Protein AF-A0A6P0XWW0-F1 (afdb_monomer_lite)

Radius of gyration: 24.07 Å; chains: 1; bounding box: 63×47×70 Å

Foldseek 3Di:
DPPPLVVVLVVCVPDPDDDDPAPQDDLLLVCLSNVHDSVVDDDDDDDDQAQLLAEEEEEEQLAQLPPQLDVPVVVVPDDPAQGSLRLVLLLVLLVVVVVVVVQVVVVHDFAAEEEEQHQVCVSNVVRPRHHYQGHCVPGPVPDLPLQRGAEYEYAGWNFDQLVVLQVVCCSSPVDHADSVDGDDPSVVSRLSVRLSSVLSSSCSNVSSVVVVGRHYYYYHHDHDPCSVVVNCVNHPSYHYHYHYSVNSPVSSHTPLVNLLLQLLLVLLVCVVVVHDDDLVVSCVVSVHDSVSSQVSQCVLPVPPGPVVSSVLSVVLVVLLPDPDDPDDQSLPPDDPSSSCCCCHNPVVSSVCSRVVHNPPPCSVPPPVPPD

Structure (mmCIF, N/CA/C/O backbone):
data_AF-A0A6P0XWW0-F1
#
_entry.id   AF-A0A6P0XWW0-F1
#
loop_
_atom_site.group_PDB
_atom_site.id
_atom_site.type_symbol
_atom_site.label_atom_id
_atom_site.label_alt_id
_atom_site.label_comp_id
_atom_site.label_asym_id
_atom_site.label_entity_id
_atom_site.label_seq_id
_atom_site.pdbx_PDB_ins_code
_atom_site.Cartn_x
_atom_site.Cartn_y
_atom_site.Cartn_z
_atom_site.occupancy
_atom_site.B_iso_or_equiv
_atom_site.auth_seq_id
_atom_site.auth_comp_id
_atom_site.auth_asym_id
_atom_site.auth_atom_id
_atom_site.pdbx_PDB_model_num
ATOM 1 N N . LEU A 1 1 ? 24.760 -0.494 -14.857 1.00 33.59 1 LEU A N 1
ATOM 2 C CA . LEU A 1 1 ? 25.630 -0.462 -16.055 1.00 33.59 1 LEU A CA 1
ATOM 3 C C . LEU A 1 1 ? 27.020 -1.029 -15.744 1.00 33.59 1 LEU A C 1
ATOM 5 O O . LEU A 1 1 ? 27.993 -0.295 -15.629 1.00 33.59 1 LEU A O 1
ATOM 9 N N . THR A 1 2 ? 27.129 -2.348 -15.584 1.00 25.44 2 THR A N 1
ATOM 10 C CA . THR A 1 2 ? 28.414 -3.068 -15.546 1.00 25.44 2 THR A CA 1
ATOM 11 C C . THR A 1 2 ? 28.559 -3.837 -16.852 1.00 25.44 2 THR A C 1
ATOM 13 O O . THR A 1 2 ? 27.907 -4.855 -17.014 1.00 25.44 2 THR A O 1
ATOM 16 N N . LEU A 1 3 ? 29.385 -3.328 -17.776 1.00 33.38 3 LEU A N 1
ATOM 17 C CA . LEU A 1 3 ? 30.012 -3.977 -18.952 1.00 33.38 3 LEU A CA 1
ATOM 18 C C . LEU A 1 3 ? 29.154 -4.797 -19.961 1.00 33.38 3 LEU A C 1
ATOM 20 O O . LEU A 1 3 ? 29.567 -4.909 -21.112 1.00 33.38 3 LEU A O 1
ATOM 24 N N . LYS A 1 4 ? 27.960 -5.305 -19.623 1.00 42.97 4 LYS A N 1
ATOM 25 C CA . LYS A 1 4 ? 27.043 -6.053 -20.504 1.00 42.97 4 LYS A CA 1
ATOM 26 C C . LYS A 1 4 ? 26.151 -5.158 -21.382 1.00 42.97 4 LYS A C 1
ATOM 28 O O . LYS A 1 4 ? 25.682 -5.615 -22.420 1.00 42.97 4 LYS A O 1
ATOM 33 N N . ASP A 1 5 ? 25.977 -3.882 -21.036 1.00 57.94 5 ASP A N 1
ATOM 34 C CA . ASP A 1 5 ? 25.055 -2.971 -21.741 1.00 57.94 5 ASP A CA 1
ATOM 35 C C . ASP A 1 5 ? 25.577 -2.442 -23.084 1.00 57.94 5 ASP A C 1
ATOM 37 O O . ASP A 1 5 ? 24.788 -2.164 -23.984 1.00 57.94 5 ASP A O 1
ATOM 41 N N . ASN A 1 6 ? 26.895 -2.328 -23.279 1.00 62.72 6 ASN A N 1
ATOM 42 C CA . ASN A 1 6 ? 27.437 -1.766 -24.525 1.00 62.72 6 ASN A CA 1
ATOM 43 C C . ASN A 1 6 ? 27.227 -2.687 -25.730 1.00 62.72 6 ASN A C 1
ATOM 45 O O . ASN A 1 6 ? 27.022 -2.202 -26.840 1.00 62.72 6 ASN A O 1
ATOM 49 N N . HIS A 1 7 ? 27.253 -4.006 -25.523 1.00 66.19 7 HIS A N 1
ATOM 50 C CA . HIS A 1 7 ? 26.954 -4.964 -26.585 1.00 66.19 7 HIS A CA 1
ATOM 51 C C . HIS A 1 7 ? 25.480 -4.882 -26.991 1.00 66.19 7 HIS A C 1
ATOM 53 O O . HIS A 1 7 ? 25.173 -4.847 -28.179 1.00 66.19 7 HIS A O 1
ATOM 59 N N . VAL A 1 8 ? 24.570 -4.830 -26.013 1.00 69.38 8 VAL A N 1
ATOM 60 C CA . VAL A 1 8 ? 23.131 -4.696 -26.272 1.00 69.38 8 VAL A CA 1
ATOM 61 C C . VAL A 1 8 ? 22.855 -3.372 -26.976 1.00 69.38 8 VAL A C 1
ATOM 63 O O . VAL A 1 8 ? 22.263 -3.382 -28.047 1.00 69.38 8 VAL A O 1
ATOM 66 N N . ARG A 1 9 ? 23.384 -2.250 -26.472 1.00 70.94 9 ARG A N 1
ATOM 67 C CA . ARG A 1 9 ? 23.278 -0.945 -27.144 1.00 70.94 9 ARG A CA 1
ATOM 68 C C . ARG A 1 9 ? 23.798 -0.979 -28.571 1.00 70.94 9 ARG A C 1
ATOM 70 O O . ARG A 1 9 ? 23.106 -0.496 -29.451 1.00 70.94 9 ARG A O 1
ATOM 77 N N . ARG A 1 10 ? 24.976 -1.565 -28.809 1.00 75.50 10 ARG A N 1
ATOM 78 C CA . ARG A 1 10 ? 25.561 -1.670 -30.154 1.00 75.50 10 ARG A CA 1
ATOM 79 C C . ARG A 1 10 ? 24.699 -2.526 -31.086 1.00 75.50 10 ARG A C 1
ATOM 81 O O . ARG A 1 10 ? 24.519 -2.177 -32.246 1.00 75.50 10 ARG A O 1
ATOM 88 N N . ALA A 1 11 ? 24.150 -3.634 -30.592 1.00 78.00 11 ALA A N 1
ATOM 89 C CA . ALA A 1 11 ? 23.240 -4.476 -31.365 1.00 78.00 11 ALA A CA 1
ATOM 90 C C . ALA A 1 11 ? 21.938 -3.731 -31.713 1.00 78.00 11 ALA A C 1
ATOM 92 O O . ALA A 1 11 ? 21.487 -3.761 -32.858 1.00 78.00 11 ALA A O 1
ATOM 93 N N . LEU A 1 12 ? 21.373 -3.008 -30.744 1.00 78.12 12 LEU A N 1
ATOM 94 C CA . LEU A 1 12 ? 20.171 -2.202 -30.935 1.00 78.12 12 LEU A CA 1
ATOM 95 C C . LEU A 1 12 ? 20.426 -1.000 -31.862 1.00 78.12 12 LEU A C 1
ATOM 97 O O . LEU A 1 12 ? 19.611 -0.739 -32.737 1.00 78.12 12 LEU A O 1
ATOM 101 N N . SER A 1 13 ? 21.567 -0.313 -31.745 1.00 77.62 13 SER A N 1
ATOM 102 C CA . SER A 1 13 ? 21.921 0.838 -32.592 1.00 77.62 13 SER A CA 1
ATOM 103 C C . SER A 1 13 ? 22.219 0.454 -34.039 1.00 77.62 13 SER A C 1
ATOM 105 O O . SER A 1 13 ? 22.056 1.270 -34.938 1.00 77.62 13 SER A O 1
ATOM 107 N N . ASN A 1 14 ? 22.665 -0.783 -34.271 1.00 82.88 14 ASN A N 1
ATOM 108 C CA . ASN A 1 14 ? 22.893 -1.318 -35.614 1.00 82.88 14 ASN A CA 1
ATOM 109 C C . ASN A 1 14 ? 21.605 -1.848 -36.263 1.00 82.88 14 ASN A C 1
ATOM 111 O O . ASN A 1 14 ? 21.609 -2.206 -37.441 1.00 82.88 14 ASN A O 1
ATOM 115 N N . SER A 1 15 ? 20.511 -1.934 -35.506 1.00 82.81 15 SER A N 1
ATOM 116 C CA . SER A 1 15 ? 19.220 -2.369 -36.025 1.00 82.81 15 SER A CA 1
ATOM 117 C C . SER A 1 15 ? 18.524 -1.206 -36.729 1.00 82.81 15 SER A C 1
ATOM 119 O O . SER A 1 15 ? 18.485 -0.091 -36.220 1.00 82.81 15 SER A O 1
ATOM 121 N N . ARG A 1 16 ? 17.915 -1.467 -37.893 1.00 82.00 16 ARG A N 1
ATOM 122 C CA . ARG A 1 16 ? 17.140 -0.451 -38.632 1.00 82.00 16 ARG A CA 1
ATOM 123 C C . ARG A 1 16 ? 15.920 0.038 -37.842 1.00 82.00 16 ARG A C 1
ATOM 125 O O . ARG A 1 16 ? 15.467 1.164 -38.030 1.00 82.00 16 ARG A O 1
ATOM 132 N N . SER A 1 17 ? 15.366 -0.820 -36.991 1.00 81.25 17 SER A N 1
ATOM 133 C CA . SER A 1 17 ? 14.247 -0.508 -36.103 1.00 81.25 17 SER A CA 1
ATOM 134 C C . SER A 1 17 ? 14.329 -1.382 -34.855 1.00 81.25 17 SER A C 1
ATOM 136 O O . SER A 1 17 ? 14.702 -2.552 -34.942 1.00 81.25 17 SER A O 1
ATOM 138 N N . VAL A 1 18 ? 13.971 -0.817 -33.703 1.00 82.31 18 VAL A N 1
ATOM 139 C CA . VAL A 1 18 ? 13.944 -1.506 -32.408 1.00 82.31 18 VAL A CA 1
ATOM 140 C C . VAL A 1 18 ? 12.551 -1.356 -31.816 1.00 82.31 18 VAL A C 1
ATOM 142 O O . VAL A 1 18 ? 12.046 -0.244 -31.700 1.00 82.31 18 VAL A O 1
ATOM 145 N N . PHE A 1 19 ? 11.941 -2.474 -31.429 1.00 82.19 19 PHE A N 1
ATOM 146 C CA . PHE A 1 19 ? 10.629 -2.492 -30.790 1.00 82.19 19 PHE A CA 1
ATOM 147 C C . PHE A 1 19 ? 10.786 -2.841 -29.312 1.00 82.19 19 PHE A C 1
ATOM 149 O O . PHE A 1 19 ? 11.162 -3.963 -28.971 1.00 82.19 19 PHE A O 1
ATOM 156 N N . PHE A 1 20 ? 10.472 -1.888 -28.438 1.00 80.19 20 PHE A N 1
ATOM 157 C CA . PHE A 1 20 ? 10.394 -2.120 -26.999 1.00 80.19 20 PHE A CA 1
ATOM 158 C C . PHE A 1 20 ? 8.961 -2.512 -26.630 1.00 80.19 20 PHE A C 1
ATOM 160 O O . PHE A 1 20 ? 8.015 -1.804 -26.959 1.00 80.19 20 PHE A O 1
ATOM 167 N N . LYS A 1 21 ? 8.798 -3.653 -25.954 1.00 74.56 21 LYS A N 1
ATOM 168 C CA . LYS A 1 21 ? 7.510 -4.126 -25.424 1.00 74.56 21 LYS A CA 1
ATOM 169 C C . LYS A 1 21 ? 7.516 -4.029 -23.899 1.00 74.56 21 LYS A C 1
ATOM 171 O O . LYS A 1 21 ? 7.494 -5.049 -23.217 1.00 74.56 21 LYS A O 1
ATOM 176 N N . ASP A 1 22 ? 7.609 -2.811 -23.377 1.00 71.50 22 ASP A N 1
ATOM 177 C CA . ASP A 1 22 ? 7.533 -2.543 -21.939 1.00 71.50 22 ASP A CA 1
ATOM 178 C C . ASP A 1 22 ? 6.392 -1.564 -21.672 1.00 71.50 22 ASP A C 1
ATOM 180 O O . ASP A 1 22 ? 6.423 -0.423 -22.121 1.00 71.50 22 ASP A O 1
ATOM 184 N N . ALA A 1 23 ? 5.379 -2.031 -20.945 1.00 65.12 23 ALA A N 1
ATOM 185 C CA . ALA A 1 23 ? 4.190 -1.251 -20.623 1.00 65.12 23 ALA A CA 1
ATOM 186 C C . ALA A 1 23 ? 4.427 -0.190 -19.531 1.00 65.12 23 ALA A C 1
ATOM 188 O O . ALA A 1 23 ? 3.521 0.568 -19.204 1.00 65.12 23 ALA A O 1
ATOM 189 N N . THR A 1 24 ? 5.614 -0.164 -18.923 1.00 75.19 24 THR A N 1
ATOM 190 C CA . THR A 1 24 ? 5.927 0.669 -17.754 1.00 75.19 24 THR A CA 1
ATOM 191 C C . THR A 1 24 ? 7.146 1.572 -17.938 1.00 75.19 24 THR A C 1
ATOM 193 O O . THR A 1 24 ? 7.435 2.387 -17.059 1.00 75.19 24 THR A O 1
ATOM 196 N N . ALA A 1 25 ? 7.856 1.455 -19.063 1.00 79.62 25 ALA A N 1
ATOM 197 C CA . ALA A 1 25 ? 9.011 2.286 -19.379 1.00 79.62 25 ALA A CA 1
ATOM 198 C C . ALA A 1 25 ? 8.586 3.663 -19.911 1.00 79.62 25 ALA A C 1
ATOM 200 O O . ALA A 1 25 ? 7.682 3.774 -20.736 1.00 79.62 25 ALA A O 1
ATOM 201 N N . ARG A 1 26 ? 9.279 4.726 -19.486 1.00 82.25 26 ARG A N 1
ATOM 202 C CA . ARG A 1 26 ? 9.105 6.063 -20.073 1.00 82.25 26 ARG A CA 1
ATOM 203 C C . ARG A 1 26 ? 9.991 6.232 -21.293 1.00 82.25 26 ARG A C 1
ATOM 205 O O . ARG A 1 26 ? 11.179 5.912 -21.255 1.00 82.25 26 ARG A O 1
ATOM 212 N N . THR A 1 27 ? 9.458 6.884 -22.318 1.00 84.69 27 THR A N 1
ATOM 213 C CA . THR A 1 27 ? 10.217 7.268 -23.514 1.00 84.69 27 THR A CA 1
ATOM 214 C C . THR A 1 27 ? 11.467 8.081 -23.196 1.00 84.69 27 THR A C 1
ATOM 216 O O . THR A 1 27 ? 12.513 7.863 -23.798 1.00 84.69 27 THR A O 1
ATOM 219 N N . THR A 1 28 ? 11.421 8.962 -22.195 1.00 84.56 28 THR A N 1
ATOM 220 C CA . THR A 1 28 ? 12.602 9.719 -21.753 1.00 84.56 28 THR A CA 1
ATOM 221 C C . THR A 1 28 ? 13.695 8.828 -21.163 1.00 84.56 28 THR A C 1
ATOM 223 O O . THR A 1 28 ? 14.878 9.096 -21.371 1.00 84.56 28 THR A O 1
ATOM 226 N N . ASP A 1 29 ? 13.325 7.759 -20.462 1.00 80.94 29 ASP A N 1
ATOM 227 C CA . ASP A 1 29 ? 14.279 6.816 -19.883 1.00 80.94 29 ASP A CA 1
ATOM 228 C C . ASP A 1 29 ? 14.864 5.906 -20.972 1.00 80.94 29 ASP A C 1
ATOM 230 O O . ASP A 1 29 ? 16.083 5.750 -21.037 1.00 80.94 29 ASP A O 1
ATOM 234 N N . ILE A 1 30 ? 14.038 5.417 -21.908 1.00 83.88 30 ILE A N 1
ATOM 235 C CA . ILE A 1 30 ? 14.509 4.677 -23.093 1.00 83.88 30 ILE A CA 1
ATOM 236 C C . ILE A 1 30 ? 15.458 5.544 -23.925 1.00 83.88 30 ILE A C 1
ATOM 238 O O . ILE A 1 30 ? 16.531 5.080 -24.300 1.00 83.88 30 ILE A O 1
ATOM 242 N N . ALA A 1 31 ? 15.119 6.811 -24.168 1.00 85.88 31 ALA A N 1
ATOM 243 C CA . ALA A 1 31 ? 15.955 7.744 -24.919 1.00 85.88 31 ALA A CA 1
ATOM 244 C C . ALA A 1 31 ? 17.340 7.919 -24.278 1.00 85.88 31 ALA A C 1
ATOM 246 O O . ALA A 1 31 ? 18.356 7.825 -24.967 1.00 85.88 31 ALA A O 1
ATOM 247 N N . ARG A 1 32 ? 17.399 8.080 -22.948 1.00 83.75 32 ARG A N 1
ATOM 248 C CA . ARG A 1 32 ? 18.663 8.141 -22.188 1.00 83.75 32 ARG A CA 1
ATOM 249 C C . ARG A 1 32 ? 19.445 6.836 -22.278 1.00 83.75 32 ARG A C 1
ATOM 251 O O . ARG A 1 32 ? 20.659 6.849 -22.473 1.00 83.75 32 ARG A O 1
ATOM 258 N N . VAL A 1 33 ? 18.762 5.697 -22.155 1.00 80.62 33 VAL A N 1
ATOM 259 C CA . VAL A 1 33 ? 19.394 4.381 -22.282 1.00 80.62 33 VAL A CA 1
ATOM 260 C C . VAL A 1 33 ? 19.914 4.167 -23.701 1.00 80.62 33 VAL A C 1
ATOM 262 O O . VAL A 1 33 ? 20.984 3.598 -23.851 1.00 80.62 33 VAL A O 1
ATOM 265 N N . MET A 1 34 ? 19.234 4.647 -24.732 1.00 81.25 34 MET A N 1
ATOM 266 C CA . MET A 1 34 ? 19.635 4.474 -26.129 1.00 81.25 34 MET A CA 1
ATOM 267 C C . MET A 1 34 ? 20.565 5.578 -26.642 1.00 81.25 34 MET A C 1
ATOM 269 O O . MET A 1 34 ? 21.129 5.435 -27.723 1.00 81.25 34 MET A O 1
ATOM 273 N N . ASN A 1 35 ? 20.771 6.637 -25.854 1.00 81.12 35 ASN A N 1
ATOM 274 C CA . ASN A 1 35 ? 21.498 7.843 -26.244 1.00 81.12 35 ASN A CA 1
ATOM 275 C C . ASN A 1 35 ? 20.939 8.484 -27.534 1.00 81.12 35 ASN A C 1
ATOM 277 O O . ASN A 1 35 ? 21.689 8.847 -28.439 1.00 81.12 35 ASN A O 1
ATOM 281 N N . ILE A 1 36 ? 19.610 8.598 -27.610 1.00 85.94 36 ILE A N 1
ATOM 282 C CA . ILE A 1 36 ? 18.856 9.245 -28.700 1.00 85.94 36 ILE A CA 1
ATOM 283 C C . ILE A 1 36 ? 17.939 10.332 -28.128 1.00 85.94 36 ILE A C 1
ATOM 285 O O . ILE A 1 36 ? 17.820 10.465 -26.908 1.00 85.94 36 ILE A O 1
ATOM 289 N N . GLN A 1 37 ? 17.276 11.120 -28.978 1.00 86.31 37 GLN A N 1
ATOM 290 C CA . GLN A 1 37 ? 16.291 12.087 -28.496 1.00 86.31 37 GLN A CA 1
ATOM 291 C C . GLN A 1 37 ? 14.936 11.405 -28.288 1.00 86.31 37 GLN A C 1
ATOM 293 O O . GLN A 1 37 ? 14.524 10.561 -29.076 1.00 86.31 37 GLN A O 1
ATOM 298 N N . ALA A 1 38 ? 14.200 11.807 -27.249 1.00 88.25 38 ALA A N 1
ATOM 299 C CA . ALA A 1 38 ? 12.868 11.264 -26.961 1.00 88.25 38 ALA A CA 1
ATOM 300 C C . ALA A 1 38 ? 11.887 11.430 -28.136 1.00 88.25 38 ALA A C 1
ATOM 302 O O . ALA A 1 38 ? 11.070 10.553 -28.380 1.00 88.25 38 ALA A O 1
ATOM 303 N N . LYS A 1 39 ? 12.016 12.521 -28.903 1.00 90.69 39 LYS A N 1
ATOM 304 C CA . LYS A 1 39 ? 11.214 12.783 -30.110 1.00 90.69 39 LYS A CA 1
ATOM 305 C C . LYS A 1 39 ? 11.456 11.785 -31.252 1.00 90.69 39 LYS A C 1
ATOM 307 O O . LYS A 1 39 ? 10.655 11.732 -32.175 1.00 90.69 39 LYS A O 1
ATOM 312 N N . ASP A 1 40 ? 12.563 11.043 -31.202 1.00 88.50 40 ASP A N 1
ATOM 313 C CA . ASP A 1 40 ? 12.916 10.037 -32.209 1.00 88.50 40 ASP A CA 1
ATOM 314 C C . ASP A 1 40 ? 12.268 8.674 -31.890 1.00 88.50 40 ASP A C 1
ATOM 316 O O . ASP A 1 40 ? 12.399 7.723 -32.659 1.00 88.50 40 ASP A O 1
ATOM 320 N N . ILE A 1 41 ? 11.576 8.563 -30.749 1.00 88.19 41 ILE A N 1
ATOM 321 C CA . ILE A 1 41 ? 10.843 7.371 -30.329 1.00 88.19 41 ILE A CA 1
ATOM 322 C C . ILE A 1 41 ? 9.366 7.572 -30.659 1.00 88.19 41 ILE A C 1
ATOM 324 O O . ILE A 1 41 ? 8.740 8.535 -30.220 1.00 88.19 41 ILE A O 1
ATOM 328 N N . VAL A 1 42 ? 8.805 6.631 -31.415 1.00 88.25 42 VAL A N 1
ATOM 329 C CA . VAL A 1 42 ? 7.368 6.580 -31.691 1.00 88.25 42 VAL A CA 1
ATOM 330 C C . VAL A 1 42 ? 6.709 5.668 -30.663 1.00 88.25 42 VAL A C 1
ATOM 332 O O . VAL A 1 42 ? 7.031 4.481 -30.585 1.00 88.25 42 VAL A O 1
ATOM 335 N N . GLU A 1 43 ? 5.787 6.221 -29.880 1.00 86.25 43 GLU A N 1
ATOM 336 C CA . GLU A 1 43 ? 4.970 5.460 -28.938 1.00 86.25 43 GLU A CA 1
ATOM 337 C C . GLU A 1 43 ? 3.717 4.923 -29.632 1.00 86.25 43 GLU A C 1
ATOM 339 O O . GLU A 1 43 ? 2.994 5.659 -30.304 1.00 86.25 43 GLU A O 1
ATOM 344 N N . TYR A 1 44 ? 3.443 3.638 -29.427 1.00 83.12 44 TYR A N 1
ATOM 345 C CA . TYR A 1 44 ? 2.193 3.013 -29.833 1.00 83.12 44 TYR A CA 1
ATOM 346 C C . TYR A 1 44 ? 1.462 2.535 -28.588 1.00 83.12 44 TYR A C 1
ATOM 348 O O . TYR A 1 44 ? 2.030 1.818 -27.765 1.00 83.12 44 TYR A O 1
ATOM 356 N N . TRP A 1 45 ? 0.190 2.903 -28.488 1.00 75.56 45 TRP A N 1
ATOM 357 C CA . TRP A 1 45 ? -0.698 2.473 -27.419 1.00 75.56 45 TRP A CA 1
ATOM 358 C C . TRP A 1 45 ? -1.728 1.517 -28.006 1.00 75.56 45 TRP A C 1
ATOM 360 O O . TRP A 1 45 ? -2.311 1.788 -29.055 1.00 75.56 45 TRP A O 1
ATOM 370 N N . VAL A 1 46 ? -1.927 0.385 -27.340 1.00 78.00 46 VAL A N 1
ATOM 371 C CA . VAL A 1 46 ? -3.046 -0.512 -27.629 1.00 78.00 46 VAL A CA 1
ATOM 372 C C . VAL A 1 46 ? -4.135 -0.187 -26.623 1.00 78.00 46 VAL A C 1
ATOM 374 O O . VAL A 1 46 ? -3.836 -0.019 -25.439 1.00 78.00 46 VAL A O 1
ATOM 377 N N . GLU A 1 47 ? -5.376 -0.083 -27.090 1.00 79.38 47 GLU A N 1
ATOM 378 C CA . GLU A 1 47 ? -6.516 0.105 -26.200 1.00 79.38 47 GLU A CA 1
ATOM 379 C C . GLU A 1 47 ? -6.556 -1.048 -25.180 1.00 79.38 47 GLU A C 1
ATOM 381 O O . GLU A 1 47 ? -6.561 -2.218 -25.582 1.00 79.38 47 GLU A O 1
ATOM 386 N N . PRO A 1 48 ? -6.504 -0.762 -23.866 1.00 81.06 48 PRO A N 1
ATOM 387 C CA . PRO A 1 48 ? -6.460 -1.816 -22.865 1.00 81.06 48 PRO A CA 1
ATOM 388 C C . PRO A 1 48 ? -7.759 -2.620 -22.886 1.00 81.06 48 PRO A C 1
ATOM 390 O O . PRO A 1 48 ? -8.850 -2.053 -22.902 1.00 81.06 48 PRO A O 1
ATOM 393 N N . HIS A 1 49 ? -7.658 -3.947 -22.807 1.00 85.94 49 HIS A N 1
ATOM 394 C CA . HIS A 1 49 ? -8.838 -4.771 -22.564 1.00 85.94 49 HIS A CA 1
ATOM 395 C C . HIS A 1 49 ? -9.406 -4.475 -21.166 1.00 85.94 49 HIS A C 1
ATOM 397 O O . HIS A 1 49 ? -8.625 -4.454 -20.206 1.00 85.94 49 HIS A O 1
ATOM 403 N N . PRO A 1 50 ? -10.734 -4.300 -21.027 1.00 91.50 50 PRO A N 1
ATOM 404 C CA . PRO A 1 50 ? -11.362 -4.131 -19.725 1.00 91.50 50 PRO A CA 1
ATOM 405 C C . PRO A 1 50 ? -11.066 -5.303 -18.783 1.00 91.50 50 PRO A C 1
ATOM 407 O O . PRO A 1 50 ? -11.035 -6.467 -19.193 1.00 91.50 50 PRO A O 1
ATOM 410 N N . VAL A 1 51 ? -10.851 -4.988 -17.509 1.00 94.50 51 VAL A N 1
ATOM 411 C CA . VAL A 1 51 ? -10.573 -5.938 -16.426 1.00 94.50 51 VAL A CA 1
ATOM 412 C C . VAL A 1 51 ? -11.515 -5.708 -15.245 1.00 94.50 51 VAL A C 1
ATOM 414 O O . VAL A 1 51 ? -11.086 -5.540 -14.106 1.00 94.50 51 VAL A O 1
ATOM 417 N N . ASP A 1 52 ? -12.823 -5.742 -15.504 1.00 95.75 52 ASP A N 1
ATOM 418 C CA . ASP A 1 52 ? -13.871 -5.543 -14.484 1.00 95.75 52 ASP A CA 1
ATOM 419 C C . ASP A 1 52 ? -13.850 -6.607 -13.367 1.00 95.75 52 ASP A C 1
ATOM 421 O O . ASP A 1 52 ? -14.397 -6.413 -12.275 1.00 95.75 52 ASP A O 1
ATOM 425 N N . ASN A 1 53 ? -13.192 -7.739 -13.639 1.00 95.94 53 ASN A N 1
ATOM 426 C CA . ASN A 1 53 ? -12.934 -8.841 -12.715 1.00 95.94 53 ASN A CA 1
ATOM 427 C C . ASN A 1 53 ? -11.666 -8.652 -11.860 1.00 95.94 53 ASN A C 1
ATOM 429 O O . ASN A 1 53 ? -11.337 -9.539 -11.072 1.00 95.94 53 ASN A O 1
ATOM 433 N N . LEU A 1 54 ? -10.936 -7.541 -12.005 1.00 97.38 54 LEU A N 1
ATOM 434 C CA . LEU A 1 54 ? -9.760 -7.214 -11.199 1.00 97.38 54 LEU A CA 1
ATOM 435 C C . LEU A 1 54 ? -10.120 -6.208 -10.103 1.00 97.38 54 LEU A C 1
ATOM 437 O O . LEU A 1 54 ? -10.559 -5.089 -10.377 1.00 97.38 54 LEU A O 1
ATOM 441 N N . LYS A 1 55 ? -9.871 -6.592 -8.851 1.00 97.94 55 LYS A N 1
ATOM 442 C CA . LYS A 1 55 ? -9.975 -5.719 -7.683 1.00 97.94 55 LYS A CA 1
ATOM 443 C C . LYS A 1 55 ? -8.599 -5.529 -7.054 1.00 97.94 55 LYS A C 1
ATOM 445 O O . LYS A 1 55 ? -7.926 -6.505 -6.736 1.00 97.94 55 LYS A O 1
ATOM 450 N N . VAL A 1 56 ? -8.180 -4.281 -6.880 1.00 97.94 56 VAL A N 1
ATOM 451 C CA . VAL A 1 56 ? -6.909 -3.910 -6.251 1.00 97.94 56 VAL A CA 1
ATOM 452 C C . VAL A 1 56 ? -7.186 -3.235 -4.915 1.00 97.94 56 VAL A C 1
ATOM 454 O O . VAL A 1 56 ? -7.830 -2.193 -4.858 1.00 97.94 56 VAL A O 1
ATOM 457 N N . HIS A 1 57 ? -6.654 -3.817 -3.850 1.00 97.00 57 HIS A N 1
ATOM 458 C CA . HIS A 1 57 ? -6.709 -3.320 -2.484 1.00 97.00 57 HIS A CA 1
ATOM 459 C C . HIS A 1 57 ? -5.386 -2.638 -2.155 1.00 97.00 57 HIS A C 1
ATOM 461 O O . HIS A 1 57 ? -4.340 -3.285 -2.056 1.00 97.00 57 HIS A O 1
ATOM 467 N N . LEU A 1 58 ? -5.419 -1.322 -2.002 1.00 95.06 58 LEU A N 1
ATOM 468 C CA . LEU A 1 58 ? -4.284 -0.526 -1.564 1.00 95.06 58 LEU A CA 1
ATOM 469 C C . LEU A 1 58 ? -4.345 -0.424 -0.038 1.00 95.06 58 LEU A C 1
ATOM 471 O O . LEU A 1 58 ? -5.218 0.260 0.489 1.00 95.06 58 LEU A O 1
ATOM 475 N N . VAL A 1 59 ? -3.454 -1.128 0.667 1.00 93.75 59 VAL A N 1
ATOM 476 C CA . VAL A 1 59 ? -3.493 -1.235 2.134 1.00 93.75 59 VAL A CA 1
ATOM 477 C C . VAL A 1 59 ? -2.363 -0.431 2.778 1.00 93.75 59 VAL A C 1
ATOM 479 O O . VAL A 1 59 ? -1.193 -0.820 2.737 1.00 93.75 59 VAL A O 1
ATOM 482 N N . SER A 1 60 ? -2.724 0.684 3.404 1.00 90.62 60 SER A N 1
ATOM 483 C CA . SER A 1 60 ? -1.811 1.612 4.087 1.00 90.62 60 SER A CA 1
ATOM 484 C C . SER A 1 60 ? -1.680 1.322 5.592 1.00 90.62 60 SER A C 1
ATOM 486 O O . SER A 1 60 ? -2.373 0.469 6.140 1.00 90.62 60 SER A O 1
ATOM 488 N N . GLY A 1 61 ? -0.771 2.011 6.292 1.00 84.81 61 GLY A N 1
ATOM 489 C CA . GLY A 1 61 ? -0.621 1.889 7.754 1.00 84.81 61 GLY A CA 1
ATOM 490 C C . GLY A 1 61 ? 0.447 0.889 8.209 1.00 84.81 61 GLY A C 1
ATOM 491 O O . GLY A 1 61 ? 0.692 0.734 9.407 1.00 84.81 61 GLY A O 1
ATOM 492 N N . PHE A 1 62 ? 1.146 0.250 7.267 1.00 85.44 62 PHE A N 1
ATOM 493 C CA . PHE A 1 62 ? 2.322 -0.586 7.540 1.00 85.44 62 PHE A CA 1
ATOM 494 C C . PHE A 1 62 ? 3.656 0.142 7.303 1.00 85.44 62 PHE A C 1
ATOM 496 O O . PHE A 1 62 ? 4.728 -0.445 7.482 1.00 85.44 62 PHE A O 1
ATOM 503 N N . GLY A 1 63 ? 3.629 1.418 6.911 1.00 80.62 63 GLY A N 1
ATOM 504 C CA . GLY A 1 63 ? 4.843 2.122 6.524 1.00 80.62 63 GLY A CA 1
ATOM 505 C C . GLY A 1 63 ? 5.393 1.609 5.188 1.00 80.62 63 GLY A C 1
ATOM 506 O O . GLY A 1 63 ? 4.788 0.797 4.486 1.00 80.62 63 GLY A O 1
ATOM 507 N N . ASN A 1 64 ? 6.636 1.975 4.879 1.00 74.38 64 ASN A N 1
ATOM 508 C CA . ASN A 1 64 ? 7.346 1.474 3.693 1.00 74.38 64 ASN A CA 1
ATOM 509 C C . ASN A 1 64 ? 7.748 -0.011 3.766 1.00 74.38 64 ASN A C 1
ATOM 511 O O . ASN A 1 64 ? 8.325 -0.529 2.811 1.00 74.38 64 ASN A O 1
ATOM 515 N N . CYS A 1 65 ? 7.505 -0.689 4.897 1.00 77.75 65 CYS A N 1
ATOM 516 C CA . CYS A 1 65 ? 7.845 -2.101 5.099 1.00 77.75 65 CYS A CA 1
ATOM 517 C C . CYS A 1 65 ? 9.318 -2.449 4.779 1.00 77.75 65 CYS A C 1
ATOM 519 O O . CYS A 1 65 ? 9.599 -3.513 4.228 1.00 77.75 65 CYS A O 1
ATOM 521 N N . GLY A 1 66 ? 10.254 -1.551 5.118 1.00 70.56 66 GLY A N 1
ATOM 522 C CA . GLY A 1 66 ? 11.690 -1.686 4.834 1.00 70.56 66 GLY A CA 1
ATOM 523 C C . GLY A 1 66 ? 12.464 -2.582 5.818 1.00 70.56 66 GLY A C 1
ATOM 524 O O . GLY A 1 66 ? 11.910 -3.479 6.451 1.00 70.56 66 GLY A O 1
ATOM 525 N N . ALA A 1 67 ? 13.768 -2.322 5.986 1.00 61.59 67 ALA A N 1
ATOM 526 C CA . ALA A 1 67 ? 14.699 -3.158 6.768 1.00 61.59 67 ALA A CA 1
ATOM 527 C C . ALA A 1 67 ? 14.323 -3.366 8.253 1.00 61.59 67 ALA A C 1
ATOM 529 O O . ALA A 1 67 ? 14.736 -4.351 8.859 1.00 61.59 67 ALA A O 1
ATOM 530 N N . GLN A 1 68 ? 13.466 -2.507 8.816 1.00 61.53 68 GLN A N 1
ATOM 531 C CA . GLN A 1 68 ? 12.920 -2.620 10.180 1.00 61.53 68 GLN A CA 1
ATOM 532 C C . GLN A 1 68 ? 12.100 -3.902 10.422 1.00 61.53 68 GLN A C 1
ATOM 534 O O . GLN A 1 68 ? 11.644 -4.151 11.537 1.00 61.53 68 GLN A O 1
ATOM 539 N N . ARG A 1 69 ? 11.892 -4.713 9.378 1.00 64.81 69 ARG A N 1
ATOM 540 C CA . ARG A 1 69 ? 11.256 -6.029 9.441 1.00 64.81 69 ARG A CA 1
ATOM 541 C C . ARG A 1 69 ? 12.204 -7.152 9.886 1.00 64.81 69 ARG A C 1
ATOM 543 O O . ARG A 1 69 ? 11.732 -8.266 10.110 1.00 64.81 69 ARG A O 1
ATOM 550 N N . ASP A 1 70 ? 13.508 -6.893 10.037 1.00 59.78 70 ASP A N 1
ATOM 551 C CA . ASP A 1 70 ? 14.440 -7.875 10.599 1.00 59.78 70 ASP A CA 1
ATOM 552 C C . ASP A 1 70 ? 14.374 -7.902 12.138 1.00 59.78 70 ASP A C 1
ATOM 554 O O . ASP A 1 70 ? 14.727 -6.958 12.846 1.00 59.78 70 ASP A O 1
ATOM 558 N N . SER A 1 71 ? 13.938 -9.047 12.662 1.00 53.44 71 SER A N 1
ATOM 559 C CA . SER A 1 71 ? 13.784 -9.357 14.087 1.00 53.44 71 SER A CA 1
ATOM 560 C C . SER A 1 71 ? 15.026 -9.109 14.964 1.00 53.44 71 SER A C 1
ATOM 562 O O . SER A 1 71 ? 14.883 -8.956 16.180 1.00 53.44 71 SER A O 1
ATOM 564 N N . LYS A 1 72 ? 16.244 -9.070 14.398 1.00 51.81 72 LYS A N 1
ATOM 565 C CA . LYS A 1 72 ? 17.487 -8.905 15.178 1.00 51.81 72 LYS A CA 1
ATOM 566 C C . LYS A 1 72 ? 17.637 -7.519 15.811 1.00 51.81 72 LYS A C 1
ATOM 568 O O . LYS A 1 72 ? 18.060 -7.442 16.963 1.00 51.81 72 LYS A O 1
ATOM 573 N N . GLU A 1 73 ? 17.270 -6.440 15.117 1.00 47.78 73 GLU A N 1
ATOM 574 C CA . GLU A 1 73 ? 17.315 -5.088 15.705 1.00 47.78 73 GLU A CA 1
ATOM 575 C C . GLU A 1 73 ? 16.216 -4.878 16.753 1.00 47.78 73 GLU A C 1
ATOM 577 O O . GLU A 1 73 ? 16.423 -4.185 17.749 1.00 47.78 73 GLU A O 1
ATOM 582 N N . GLN A 1 74 ? 15.063 -5.526 16.574 1.00 48.53 74 GLN A N 1
ATOM 583 C CA . GLN A 1 74 ? 13.918 -5.381 17.473 1.00 48.53 74 GLN A CA 1
ATOM 584 C C . GLN A 1 74 ? 14.112 -6.107 18.812 1.00 48.53 74 GLN A C 1
ATOM 586 O O . GLN A 1 74 ? 13.704 -5.580 19.846 1.00 48.53 74 GLN A O 1
ATOM 591 N N . ARG A 1 75 ? 14.827 -7.246 18.839 1.00 45.50 75 ARG A N 1
ATOM 592 C CA . ARG A 1 75 ? 15.217 -7.923 20.098 1.00 45.50 75 ARG A CA 1
ATOM 593 C C . ARG A 1 75 ? 16.087 -7.047 21.007 1.00 45.50 75 ARG A C 1
ATOM 595 O O . ARG A 1 75 ? 16.037 -7.211 22.218 1.00 45.50 75 ARG A O 1
ATOM 602 N N . LYS A 1 76 ? 16.858 -6.108 20.444 1.00 46.09 76 LYS A N 1
ATOM 603 C CA . LYS A 1 76 ? 17.722 -5.193 21.211 1.00 46.09 76 LYS A CA 1
ATOM 604 C C . LYS A 1 76 ? 16.969 -4.044 21.888 1.00 46.09 76 LYS A C 1
ATOM 606 O O . LYS A 1 76 ? 17.540 -3.421 22.775 1.00 46.09 76 LYS A O 1
ATOM 611 N N . LYS A 1 77 ? 15.734 -3.734 21.470 1.00 44.16 77 LYS A N 1
ATOM 612 C CA . LYS A 1 77 ? 15.020 -2.517 21.902 1.00 44.16 77 LYS A CA 1
ATOM 613 C C . LYS A 1 77 ? 13.802 -2.740 22.798 1.00 44.16 77 LYS A C 1
ATOM 615 O O . LYS A 1 77 ? 13.174 -1.747 23.131 1.00 44.16 77 LYS A O 1
ATOM 620 N N . GLY A 1 78 ? 13.497 -3.975 23.212 1.00 41.22 78 GLY A N 1
ATOM 621 C CA . GLY A 1 78 ? 12.455 -4.267 24.212 1.00 41.22 78 GLY A CA 1
ATOM 622 C C . GLY A 1 78 ? 11.141 -3.521 23.953 1.00 41.22 78 GLY A C 1
ATOM 623 O O . GLY A 1 78 ? 10.862 -2.523 24.607 1.00 41.22 78 GLY A O 1
ATOM 624 N N . LEU A 1 79 ? 10.350 -3.955 22.969 1.00 43.84 79 LEU A N 1
ATOM 625 C CA . LEU A 1 79 ? 9.131 -3.241 22.577 1.00 43.84 79 LEU A CA 1
ATOM 626 C C . LEU A 1 79 ? 7.872 -3.920 23.124 1.00 43.84 79 LEU A C 1
ATOM 628 O O . LEU A 1 79 ? 7.669 -5.118 22.958 1.00 43.84 79 LEU A O 1
ATOM 632 N N . THR A 1 80 ? 7.033 -3.103 23.756 1.00 47.09 80 THR A N 1
ATOM 633 C CA . THR A 1 80 ? 5.732 -3.397 24.377 1.00 47.09 80 THR A CA 1
ATOM 634 C C . THR A 1 80 ? 4.551 -3.293 23.393 1.00 47.09 80 THR A C 1
ATOM 636 O O . THR A 1 80 ? 3.395 -3.303 23.806 1.00 47.09 80 THR A O 1
ATOM 639 N N . GLU A 1 81 ? 4.823 -3.205 22.087 1.00 54.38 81 GLU A N 1
ATOM 640 C CA . GLU A 1 81 ? 3.841 -3.086 21.001 1.00 54.38 81 GLU A CA 1
ATOM 641 C C . GLU A 1 81 ? 4.111 -4.160 19.934 1.00 54.38 81 GLU A C 1
ATOM 643 O O . GLU A 1 81 ? 5.270 -4.522 19.711 1.00 54.38 81 GLU A O 1
ATOM 648 N N . ALA A 1 82 ? 3.058 -4.667 19.275 1.00 63.31 82 ALA A N 1
ATOM 649 C CA . ALA A 1 82 ? 3.200 -5.646 18.199 1.00 63.31 82 ALA A CA 1
ATOM 650 C C . ALA A 1 82 ? 4.138 -5.092 17.119 1.00 63.31 82 ALA A C 1
ATOM 652 O O . ALA A 1 82 ? 3.898 -4.029 16.538 1.00 63.31 82 ALA A O 1
ATOM 653 N N . SER A 1 83 ? 5.240 -5.792 16.872 1.00 76.75 83 SER A N 1
ATOM 654 C CA . SER A 1 83 ? 6.266 -5.313 15.959 1.00 76.75 83 SER A CA 1
ATOM 655 C C . SER A 1 83 ? 5.748 -5.244 14.520 1.00 76.75 83 SER A C 1
ATOM 657 O O . SER A 1 83 ? 4.805 -5.945 14.157 1.00 76.75 83 SER A O 1
ATOM 659 N N . LEU A 1 84 ? 6.369 -4.426 13.662 1.00 80.62 84 LEU A N 1
ATOM 660 C CA . LEU A 1 84 ? 5.966 -4.328 12.251 1.00 80.62 84 LEU A CA 1
ATOM 661 C C . LEU A 1 84 ? 5.834 -5.709 11.557 1.00 80.62 84 LEU A C 1
ATOM 663 O O . LEU A 1 84 ? 4.833 -5.923 10.875 1.00 80.62 84 LEU A O 1
ATOM 667 N N . PRO A 1 85 ? 6.757 -6.678 11.751 1.00 82.56 85 PRO A N 1
ATOM 668 C CA . PRO A 1 85 ? 6.557 -8.051 11.285 1.00 82.56 85 PRO A CA 1
ATOM 669 C C . PRO A 1 85 ? 5.277 -8.717 11.798 1.00 82.56 85 PRO A C 1
ATOM 671 O O . PRO A 1 85 ? 4.557 -9.306 11.000 1.00 82.56 85 PRO A O 1
ATOM 674 N N . GLN A 1 86 ? 4.982 -8.620 13.098 1.00 84.31 86 GLN A N 1
ATOM 675 C CA . GLN A 1 86 ? 3.786 -9.225 13.697 1.00 84.31 86 GLN A CA 1
ATOM 676 C C . GLN A 1 86 ? 2.507 -8.600 13.144 1.00 84.31 86 GLN A C 1
ATOM 678 O O . GLN A 1 86 ? 1.581 -9.315 12.784 1.00 84.31 86 GLN A O 1
ATOM 683 N N . ARG A 1 87 ? 2.483 -7.275 13.005 1.00 88.69 87 ARG A N 1
ATOM 684 C CA . ARG A 1 87 ? 1.352 -6.546 12.427 1.00 88.69 87 ARG A CA 1
ATOM 685 C C . ARG A 1 87 ? 1.103 -6.921 10.969 1.00 88.69 87 ARG A C 1
ATOM 687 O O . ARG A 1 87 ? -0.037 -7.134 10.577 1.00 88.69 87 ARG A O 1
ATOM 694 N N . LEU A 1 88 ? 2.165 -7.049 10.172 1.00 89.50 88 LEU A N 1
ATOM 695 C CA . LEU A 1 88 ? 2.058 -7.521 8.791 1.00 89.50 88 LEU A CA 1
ATOM 696 C C . LEU A 1 88 ? 1.566 -8.967 8.714 1.00 89.50 88 LEU A C 1
ATOM 698 O O . LEU A 1 88 ? 0.764 -9.277 7.843 1.00 89.50 88 LEU A O 1
ATOM 702 N N . ILE A 1 89 ? 2.038 -9.845 9.604 1.00 90.50 89 ILE A N 1
ATOM 703 C CA . ILE A 1 89 ? 1.520 -11.215 9.715 1.00 90.50 89 ILE A CA 1
ATOM 704 C C . ILE A 1 89 ? 0.019 -11.172 9.999 1.00 90.50 89 ILE A C 1
ATOM 706 O O . ILE A 1 89 ? -0.729 -11.780 9.246 1.00 90.50 89 ILE A O 1
ATOM 710 N N . LYS A 1 90 ? -0.422 -10.386 10.989 1.00 91.81 90 LYS A N 1
ATOM 711 C CA . LYS A 1 90 ? -1.843 -10.229 11.333 1.00 91.81 90 LYS A CA 1
ATOM 712 C C . LYS A 1 90 ? -2.681 -9.740 10.153 1.00 91.81 90 LYS A C 1
ATOM 714 O O . LYS A 1 90 ? -3.715 -10.325 9.865 1.00 91.81 90 LYS A O 1
ATOM 719 N N . GLY A 1 91 ? -2.201 -8.735 9.420 1.00 93.75 91 GLY A N 1
ATOM 720 C CA . GLY A 1 91 ? -2.883 -8.254 8.215 1.00 93.75 91 GLY A CA 1
ATOM 721 C C . GLY A 1 91 ? -3.005 -9.326 7.125 1.00 93.75 91 GLY A C 1
ATOM 722 O O . GLY A 1 91 ? -4.056 -9.456 6.508 1.00 93.75 91 GLY A O 1
ATOM 723 N N . VAL A 1 92 ? -1.957 -10.126 6.897 1.00 94.81 92 VAL A N 1
ATOM 724 C CA . VAL A 1 92 ? -1.996 -11.223 5.912 1.00 94.81 92 VAL A CA 1
ATOM 725 C C . VAL A 1 92 ? -2.893 -12.373 6.383 1.00 94.81 92 VAL A C 1
ATOM 727 O O . VAL A 1 92 ? -3.655 -12.899 5.576 1.00 94.81 92 VAL A O 1
ATOM 730 N N . GLU A 1 93 ? -2.829 -12.754 7.663 1.00 95.00 93 GLU A N 1
ATOM 731 C CA . GLU A 1 93 ? -3.712 -13.761 8.273 1.00 95.00 93 GLU A CA 1
ATOM 732 C C . GLU A 1 93 ? -5.183 -13.392 8.064 1.00 95.00 93 GLU A C 1
ATOM 734 O O . GLU A 1 93 ? -5.965 -14.225 7.604 1.00 95.00 93 GLU A O 1
ATOM 739 N N . GLU A 1 94 ? -5.528 -12.133 8.325 1.00 96.00 94 GLU A N 1
ATOM 740 C CA . GLU A 1 94 ? -6.885 -11.612 8.198 1.00 96.00 94 GLU A CA 1
ATOM 741 C C . GLU A 1 94 ? -7.384 -11.626 6.747 1.00 96.00 94 GLU A C 1
ATOM 743 O O . GLU A 1 94 ? -8.472 -12.125 6.464 1.00 96.00 94 GLU A O 1
ATOM 748 N N . ILE A 1 95 ? -6.562 -11.173 5.790 1.00 96.75 95 ILE A N 1
ATOM 749 C CA . ILE A 1 95 ? -6.902 -11.246 4.357 1.00 96.75 95 ILE A CA 1
ATOM 750 C C . ILE A 1 95 ? -7.187 -12.697 3.946 1.00 96.75 95 ILE A C 1
ATOM 752 O O . ILE A 1 95 ? -8.168 -12.977 3.252 1.00 96.75 95 ILE A O 1
ATOM 756 N N . VAL A 1 96 ? -6.333 -13.633 4.372 1.00 96.00 96 VAL A N 1
ATOM 757 C CA . VAL A 1 96 ? -6.472 -15.059 4.049 1.00 96.00 96 VAL A CA 1
ATOM 758 C C . VAL A 1 96 ? -7.739 -15.645 4.671 1.00 96.00 96 VAL A C 1
ATOM 760 O O . VAL A 1 96 ? -8.455 -16.388 3.994 1.00 96.00 96 VAL A O 1
ATOM 763 N N . ALA A 1 97 ? -8.026 -15.322 5.932 1.00 95.25 97 ALA A N 1
ATOM 764 C CA . ALA A 1 97 ? -9.221 -15.777 6.633 1.00 95.25 97 ALA A CA 1
ATOM 765 C C . ALA A 1 97 ? -10.496 -15.273 5.942 1.00 95.25 97 ALA A C 1
ATOM 767 O O . ALA A 1 97 ? -11.359 -16.084 5.591 1.00 95.25 97 ALA A O 1
ATOM 768 N N . ASN A 1 98 ? -10.566 -13.974 5.644 1.00 94.94 98 ASN A N 1
ATOM 769 C CA . ASN A 1 98 ? -11.730 -13.350 5.017 1.00 94.94 98 ASN A CA 1
ATOM 770 C C . ASN A 1 98 ? -11.991 -13.899 3.616 1.00 94.94 98 ASN A C 1
ATOM 772 O O . ASN A 1 98 ? -13.097 -14.360 3.325 1.00 94.94 98 ASN A O 1
ATOM 776 N N . LYS A 1 99 ? -10.957 -13.992 2.772 1.00 95.56 99 LYS A N 1
ATOM 777 C CA . LYS A 1 99 ? -11.112 -14.538 1.415 1.00 95.56 99 LYS A CA 1
ATOM 778 C C . LYS A 1 99 ? -11.526 -16.006 1.415 1.00 95.56 99 LYS A C 1
ATOM 780 O O . LYS A 1 99 ? -12.296 -16.435 0.557 1.00 95.56 99 LYS A O 1
ATOM 785 N N . ARG A 1 100 ? -11.072 -16.791 2.393 1.00 94.62 100 ARG A N 1
ATOM 786 C CA . ARG A 1 100 ? -11.526 -18.179 2.555 1.00 94.62 100 ARG A CA 1
ATOM 787 C C . ARG A 1 100 ? -12.959 -18.276 3.036 1.00 94.62 100 ARG A C 1
ATOM 789 O O . ARG A 1 100 ? -13.683 -19.133 2.538 1.00 94.62 100 ARG A O 1
ATOM 796 N N . ALA A 1 101 ? -13.367 -17.431 3.975 1.00 94.38 101 ALA A N 1
ATOM 797 C CA . ALA A 1 101 ? -14.746 -17.387 4.435 1.00 94.38 101 ALA A CA 1
ATOM 798 C C . ALA A 1 101 ? -15.694 -17.024 3.278 1.00 94.38 101 ALA A C 1
ATOM 800 O O . ALA A 1 101 ? -16.693 -17.713 3.073 1.00 94.38 101 ALA A O 1
ATOM 801 N N . GLU A 1 102 ? -15.341 -16.019 2.469 1.00 93.50 102 GLU A N 1
ATOM 802 C CA . GLU A 1 102 ? -16.050 -15.654 1.232 1.00 93.50 102 GLU A CA 1
ATOM 803 C C . GLU A 1 102 ? -16.140 -16.836 0.254 1.00 93.50 102 GLU A C 1
ATOM 805 O O . GLU A 1 102 ? -17.224 -17.180 -0.219 1.00 93.50 102 GLU A O 1
ATOM 810 N N . ALA A 1 103 ? -15.016 -17.503 -0.020 1.00 93.06 103 ALA A N 1
ATOM 811 C CA . ALA A 1 103 ? -14.974 -18.639 -0.935 1.00 93.06 103 ALA A CA 1
ATOM 812 C C . ALA A 1 103 ? -15.795 -19.838 -0.430 1.00 93.06 103 ALA A C 1
ATOM 814 O O . ALA A 1 103 ? -16.522 -20.457 -1.209 1.00 93.06 103 ALA A O 1
ATOM 815 N N . SER A 1 104 ? -15.726 -20.129 0.872 1.00 93.25 104 SER A N 1
ATOM 816 C CA . SER A 1 104 ? -16.465 -21.213 1.525 1.00 93.25 104 SER A CA 1
ATOM 817 C C . SER A 1 104 ? -17.977 -21.003 1.435 1.00 93.25 104 SER A C 1
ATOM 819 O O . SER A 1 104 ? -18.695 -21.922 1.046 1.00 93.25 104 SER A O 1
ATOM 821 N N . LYS A 1 105 ? -18.459 -19.770 1.672 1.00 94.19 105 LYS A N 1
ATOM 822 C CA . LYS A 1 105 ? -19.877 -19.397 1.490 1.00 94.19 105 LYS A CA 1
ATOM 823 C C . LYS A 1 105 ? -20.377 -19.663 0.066 1.00 94.19 105 LYS A C 1
ATOM 825 O O . LYS A 1 105 ? -21.552 -19.950 -0.128 1.00 94.19 105 LYS A O 1
ATOM 830 N N . LEU A 1 106 ? -19.486 -19.589 -0.922 1.00 91.75 106 LEU A N 1
ATOM 831 C CA . LEU A 1 106 ? -19.784 -19.840 -2.334 1.00 91.75 106 LEU A CA 1
ATOM 832 C C . LEU A 1 106 ? -19.471 -21.279 -2.783 1.00 91.75 106 LEU A C 1
ATOM 834 O O . LEU A 1 106 ? -19.595 -21.577 -3.970 1.00 91.75 106 LEU A O 1
ATOM 838 N N . GLY A 1 107 ? -19.014 -22.158 -1.883 1.00 91.94 107 GLY A N 1
ATOM 839 C CA . GLY A 1 107 ? -18.586 -23.520 -2.223 1.00 91.94 107 GLY A CA 1
ATOM 840 C C . GLY A 1 107 ? -17.368 -23.579 -3.156 1.00 91.94 107 GLY A C 1
ATOM 841 O O . GLY A 1 107 ? -17.159 -24.578 -3.845 1.00 91.94 107 GLY A O 1
ATOM 842 N N . LYS A 1 108 ? -16.565 -22.510 -3.219 1.00 91.00 108 LYS A N 1
ATOM 843 C CA . LYS A 1 108 ? -15.409 -22.386 -4.116 1.00 91.00 108 LYS A CA 1
ATOM 844 C C . LYS A 1 108 ? -14.107 -22.663 -3.374 1.00 91.00 108 LYS A C 1
ATOM 846 O O . LYS A 1 108 ? -13.920 -22.279 -2.223 1.00 91.00 108 LYS A O 1
ATOM 851 N N . LYS A 1 109 ? -13.159 -23.287 -4.074 1.00 90.88 109 LYS A N 1
ATOM 852 C CA . LYS A 1 109 ? -11.755 -23.333 -3.651 1.00 90.88 109 LYS A CA 1
ATOM 853 C C . LYS A 1 109 ? -11.018 -22.164 -4.289 1.00 90.88 109 LYS A C 1
ATOM 855 O O . LYS A 1 109 ? -11.177 -21.932 -5.483 1.00 90.88 109 LYS A O 1
ATOM 860 N N . ILE A 1 110 ? -10.200 -21.478 -3.500 1.00 94.56 110 ILE A N 1
ATOM 861 C CA . ILE A 1 110 ? -9.359 -20.370 -3.960 1.00 94.56 110 ILE A CA 1
ATOM 862 C C . ILE A 1 110 ? -7.887 -20.700 -3.758 1.00 94.56 110 ILE A C 1
ATOM 864 O O . ILE A 1 110 ? -7.520 -21.390 -2.803 1.00 94.56 110 ILE A O 1
ATOM 868 N N . LYS A 1 111 ? -7.043 -20.183 -4.647 1.00 95.19 111 LYS A N 1
ATOM 869 C CA . LYS A 1 111 ? -5.587 -20.202 -4.500 1.00 95.19 111 LYS A CA 1
ATOM 870 C C . LYS A 1 111 ? -5.093 -18.813 -4.114 1.00 95.19 111 LYS A C 1
ATOM 872 O O . LYS A 1 111 ? -5.475 -17.823 -4.740 1.00 95.19 111 LYS A O 1
ATOM 877 N N . ILE A 1 112 ? -4.222 -18.747 -3.110 1.00 95.31 112 ILE A N 1
ATOM 878 C CA . ILE A 1 112 ? -3.691 -17.488 -2.576 1.00 95.31 112 ILE A CA 1
ATOM 879 C C . ILE A 1 112 ? -2.170 -17.482 -2.720 1.00 95.31 112 ILE A C 1
ATOM 881 O O . ILE A 1 112 ? -1.502 -18.379 -2.208 1.00 95.31 112 ILE A O 1
ATOM 885 N N . ALA A 1 113 ? -1.644 -16.470 -3.404 1.00 93.44 113 ALA A N 1
ATOM 886 C CA . ALA A 1 113 ? -0.218 -16.254 -3.597 1.00 93.44 113 ALA A CA 1
ATOM 887 C C . ALA A 1 113 ? 0.269 -15.090 -2.736 1.00 93.44 113 ALA A C 1
ATOM 889 O O . ALA A 1 113 ? -0.343 -14.020 -2.727 1.00 93.44 113 ALA A O 1
ATOM 890 N N . VAL A 1 114 ? 1.408 -15.274 -2.069 1.00 92.19 114 VAL A N 1
ATOM 891 C CA . VAL A 1 114 ? 2.078 -14.221 -1.298 1.00 92.19 114 VAL A CA 1
ATOM 892 C C . VAL A 1 114 ? 3.481 -13.970 -1.837 1.00 92.19 114 VAL A C 1
ATOM 894 O O . VAL A 1 114 ? 4.289 -14.890 -1.997 1.00 92.19 114 VAL A O 1
ATOM 897 N N . ILE A 1 115 ? 3.777 -12.696 -2.084 1.00 89.81 115 ILE A N 1
ATOM 898 C CA . ILE A 1 115 ? 5.095 -12.186 -2.454 1.00 89.81 115 ILE A CA 1
ATOM 899 C C . ILE A 1 115 ? 5.513 -11.129 -1.443 1.00 89.81 115 ILE A C 1
ATOM 901 O O . ILE A 1 115 ? 4.742 -10.253 -1.060 1.00 89.81 115 ILE A O 1
ATOM 905 N N . ASP A 1 116 ? 6.774 -11.192 -1.034 1.00 88.25 116 ASP A N 1
ATOM 906 C CA . ASP A 1 116 ? 7.387 -10.195 -0.173 1.00 88.25 116 ASP A CA 1
ATOM 907 C C . ASP A 1 116 ? 8.531 -9.522 -0.921 1.00 88.25 116 ASP A C 1
ATOM 909 O O . ASP A 1 116 ? 9.559 -10.145 -1.206 1.00 88.25 116 ASP A O 1
ATOM 913 N N . PHE A 1 117 ? 8.370 -8.234 -1.214 1.00 85.62 117 PHE A N 1
ATOM 914 C CA . PHE A 1 117 ? 9.353 -7.476 -1.982 1.00 85.62 117 PHE A CA 1
ATOM 915 C C . PHE A 1 117 ? 10.691 -7.288 -1.258 1.00 85.62 117 PHE A C 1
ATOM 917 O O . PHE A 1 117 ? 11.684 -6.957 -1.899 1.00 85.62 117 PHE A O 1
ATOM 924 N N . MET A 1 118 ? 10.749 -7.536 0.053 1.00 77.75 118 MET A N 1
ATOM 925 C CA . MET A 1 118 ? 11.968 -7.469 0.865 1.00 77.75 118 MET A CA 1
ATOM 926 C C . MET A 1 118 ? 12.522 -8.854 1.228 1.00 77.75 118 MET A C 1
ATOM 928 O O . MET A 1 118 ? 13.475 -8.949 2.002 1.00 77.75 118 MET A O 1
ATOM 932 N N . GLY A 1 119 ? 11.937 -9.938 0.703 1.00 74.25 119 GLY A N 1
ATOM 933 C CA . GLY A 1 119 ? 12.442 -11.300 0.900 1.00 74.25 119 GLY A CA 1
ATOM 934 C C . GLY A 1 119 ? 12.224 -11.868 2.307 1.00 74.25 119 GLY A C 1
ATOM 935 O O . GLY A 1 119 ? 12.879 -12.836 2.688 1.00 74.25 119 GLY A O 1
ATOM 936 N N . GLN A 1 120 ? 11.297 -11.312 3.096 1.00 77.62 120 GLN A N 1
ATOM 937 C CA . GLN A 1 120 ? 10.998 -11.782 4.459 1.00 77.62 120 GLN A CA 1
ATOM 938 C C . GLN A 1 120 ? 9.911 -12.874 4.504 1.00 77.62 120 GLN A C 1
ATOM 940 O O . GLN A 1 120 ? 9.207 -13.025 5.502 1.00 77.62 120 GLN A O 1
ATOM 945 N N . LEU A 1 121 ? 9.815 -13.705 3.459 1.00 73.00 121 LEU A N 1
ATOM 946 C CA . LEU A 1 121 ? 8.773 -14.733 3.296 1.00 73.00 121 LEU A CA 1
ATOM 947 C C . LEU A 1 121 ? 8.667 -15.736 4.449 1.00 73.00 121 LEU A C 1
ATOM 949 O O . LEU A 1 121 ? 7.590 -16.261 4.720 1.00 73.00 121 LEU A O 1
ATOM 953 N N . LYS A 1 122 ? 9.774 -15.994 5.156 1.00 79.06 122 LYS A N 1
ATOM 954 C CA . LYS A 1 122 ? 9.798 -16.855 6.352 1.00 79.06 122 LYS A CA 1
ATOM 955 C C . LYS A 1 122 ? 8.763 -16.440 7.401 1.00 79.06 122 LYS A C 1
ATOM 957 O O . LYS A 1 122 ? 8.285 -17.298 8.134 1.00 79.06 122 LYS A O 1
ATOM 962 N N . ASN A 1 123 ? 8.413 -15.154 7.444 1.00 79.19 123 ASN A N 1
ATOM 963 C CA . ASN A 1 123 ? 7.452 -14.616 8.393 1.00 79.19 123 ASN A CA 1
ATOM 964 C C . ASN A 1 123 ? 6.051 -15.171 8.165 1.00 79.19 123 ASN A C 1
ATOM 966 O O . ASN A 1 123 ? 5.300 -15.242 9.119 1.00 79.19 123 ASN A O 1
ATOM 970 N N . TYR A 1 124 ? 5.714 -15.600 6.950 1.00 85.00 124 TYR A N 1
ATOM 971 C CA . TYR A 1 124 ? 4.352 -15.993 6.598 1.00 85.00 124 TYR A CA 1
ATOM 972 C C . TYR A 1 124 ? 4.150 -17.505 6.554 1.00 85.00 124 TYR A C 1
ATOM 974 O O . TYR A 1 124 ? 3.014 -17.934 6.638 1.00 85.00 124 TYR A O 1
ATOM 982 N N . LYS A 1 125 ? 5.228 -18.309 6.524 1.00 84.38 125 LYS A N 1
ATOM 983 C CA . LYS A 1 125 ? 5.213 -19.781 6.344 1.00 84.38 125 LYS A CA 1
ATOM 984 C C . LYS A 1 125 ? 4.275 -20.571 7.264 1.00 84.38 125 LYS A C 1
ATOM 986 O O . LYS A 1 125 ? 3.930 -21.700 6.937 1.00 84.38 125 LYS A O 1
ATOM 991 N N . HIS A 1 126 ? 3.918 -20.011 8.415 1.00 87.19 126 HIS A N 1
ATOM 992 C CA . HIS A 1 126 ? 3.015 -20.631 9.380 1.00 87.19 126 HIS A CA 1
ATOM 993 C C . HIS A 1 126 ? 1.533 -20.495 8.993 1.00 87.19 126 HIS A C 1
ATOM 995 O O . HIS A 1 126 ? 0.699 -21.205 9.545 1.00 87.19 126 HIS A O 1
ATOM 1001 N N . ILE A 1 127 ? 1.202 -19.610 8.048 1.00 89.56 127 ILE A N 1
ATOM 1002 C CA . ILE A 1 127 ? -0.158 -19.418 7.556 1.00 89.56 127 ILE A CA 1
ATOM 1003 C C . ILE A 1 127 ? -0.479 -20.589 6.610 1.00 89.56 127 ILE A C 1
ATOM 1005 O O . ILE A 1 127 ? 0.202 -20.775 5.596 1.00 89.56 127 ILE A O 1
ATOM 1009 N N . PRO A 1 128 ? -1.486 -21.421 6.923 1.00 87.31 128 PRO A N 1
ATOM 1010 C CA . PRO A 1 128 ? -1.765 -22.627 6.153 1.00 87.31 128 PRO A CA 1
ATOM 1011 C C . PRO A 1 128 ? -2.342 -22.280 4.782 1.00 87.31 128 PRO A C 1
ATOM 1013 O O . PRO A 1 128 ? -3.140 -21.351 4.679 1.00 87.31 128 PRO A O 1
ATOM 1016 N N . GLY A 1 129 ? -2.009 -23.064 3.749 1.00 8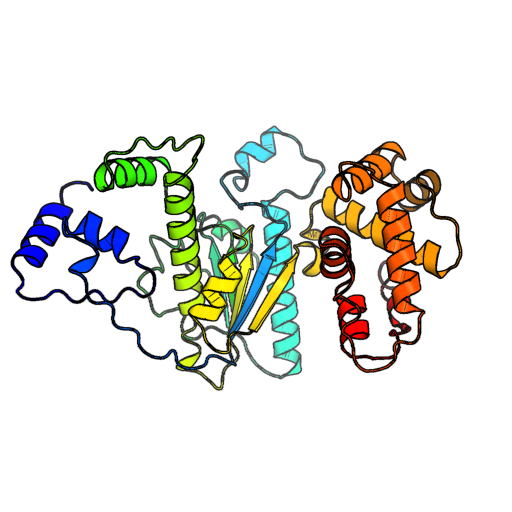5.25 129 GLY A N 1
ATOM 1017 C CA . GLY A 1 129 ? -2.652 -23.056 2.423 1.00 85.25 129 GLY A CA 1
ATOM 1018 C C . GLY A 1 129 ? -2.453 -21.787 1.584 1.00 85.25 129 GLY A C 1
ATOM 1019 O O . GLY A 1 129 ? -3.330 -21.443 0.789 1.00 85.25 129 GLY A O 1
ATOM 1020 N N . ILE A 1 130 ? -1.358 -21.068 1.813 1.00 90.62 130 ILE A N 1
ATOM 1021 C CA . ILE A 1 130 ? -0.890 -20.006 0.923 1.00 90.62 130 ILE A CA 1
ATOM 1022 C C . ILE A 1 130 ? 0.402 -20.459 0.246 1.00 90.62 130 ILE A C 1
ATOM 1024 O O . ILE A 1 130 ? 1.232 -21.125 0.869 1.00 90.62 130 ILE A O 1
ATOM 1028 N N . ASP A 1 131 ? 0.562 -20.080 -1.015 1.00 89.69 131 ASP A N 1
ATOM 1029 C CA . ASP A 1 131 ? 1.760 -20.378 -1.789 1.00 89.69 131 ASP A CA 1
ATOM 1030 C C . ASP A 1 131 ? 2.678 -19.153 -1.814 1.00 89.69 131 ASP A C 1
ATOM 1032 O O . ASP A 1 131 ? 2.237 -18.015 -1.999 1.00 89.69 131 ASP A O 1
ATOM 1036 N N . TYR A 1 132 ? 3.973 -19.383 -1.612 1.00 85.50 132 TYR A N 1
ATOM 1037 C CA . TYR A 1 132 ? 4.975 -18.325 -1.510 1.00 85.50 132 TYR A CA 1
ATOM 1038 C C . TYR A 1 132 ? 5.831 -18.293 -2.763 1.00 85.50 132 TYR A C 1
ATOM 1040 O O . TYR A 1 132 ? 6.428 -19.303 -3.128 1.00 85.50 132 TYR A O 1
ATOM 1048 N N . PHE A 1 133 ? 5.969 -17.115 -3.364 1.00 77.38 133 PHE A N 1
ATOM 1049 C CA . PHE A 1 133 ? 6.608 -16.978 -4.674 1.00 77.38 133 PHE A CA 1
ATOM 1050 C C . PHE A 1 133 ? 7.994 -16.333 -4.634 1.00 77.38 133 PHE A C 1
ATOM 1052 O O . PHE A 1 133 ? 8.384 -15.639 -5.563 1.00 77.38 133 PHE A O 1
ATOM 1059 N N . GLY A 1 134 ? 8.770 -16.570 -3.578 1.00 72.25 134 GLY A N 1
ATOM 1060 C CA . GLY A 1 134 ? 10.166 -16.123 -3.523 1.00 72.25 134 GLY A CA 1
ATOM 1061 C C . GLY A 1 134 ? 10.358 -14.596 -3.528 1.00 72.25 134 GLY A C 1
ATOM 1062 O O . GLY A 1 134 ? 9.460 -13.809 -3.209 1.00 72.25 134 GLY A O 1
ATOM 1063 N N . TYR A 1 135 ? 11.574 -14.173 -3.855 1.00 75.38 135 TYR A N 1
ATOM 1064 C CA . TYR A 1 135 ? 11.977 -12.777 -3.928 1.00 75.38 135 TYR A CA 1
ATOM 1065 C C . TYR A 1 135 ? 11.695 -12.198 -5.317 1.00 75.38 135 TYR A C 1
ATOM 1067 O O . TYR A 1 135 ? 12.107 -12.756 -6.334 1.00 75.38 135 TYR A O 1
ATOM 1075 N N . TRP A 1 136 ? 11.029 -11.039 -5.356 1.00 77.44 136 TRP A N 1
ATOM 1076 C CA . TRP A 1 136 ? 10.462 -10.447 -6.575 1.00 77.44 136 TRP A CA 1
ATOM 1077 C C . TRP A 1 136 ? 11.480 -10.260 -7.717 1.00 77.44 136 TRP A C 1
ATOM 1079 O O . TRP A 1 136 ? 11.131 -10.470 -8.870 1.00 77.44 136 TRP A O 1
ATOM 1089 N N . TRP A 1 137 ? 12.764 -9.992 -7.429 1.00 74.06 137 TRP A N 1
ATOM 1090 C CA . TRP A 1 137 ? 13.823 -9.822 -8.453 1.00 74.06 137 TRP A CA 1
ATOM 1091 C C . TRP A 1 137 ? 14.591 -11.073 -8.844 1.00 74.06 137 TRP A C 1
ATOM 1093 O O . TRP A 1 137 ? 15.379 -11.013 -9.785 1.00 74.06 137 TRP A O 1
ATOM 1103 N N . VAL A 1 138 ? 14.398 -12.179 -8.134 1.00 71.56 138 VAL A N 1
ATOM 1104 C CA . VAL A 1 138 ? 15.180 -13.401 -8.350 1.00 71.56 138 VAL A CA 1
ATOM 1105 C C . VAL A 1 138 ? 14.284 -14.517 -8.864 1.00 71.56 138 VAL A C 1
ATOM 1107 O O . VAL A 1 138 ? 14.623 -15.144 -9.861 1.00 71.56 138 VAL A O 1
ATOM 1110 N N . ASP A 1 139 ? 13.119 -14.714 -8.247 1.00 68.50 139 ASP A N 1
ATOM 1111 C CA . ASP A 1 139 ? 12.388 -15.973 -8.395 1.00 68.50 139 ASP A CA 1
ATOM 1112 C C . ASP A 1 139 ? 11.184 -15.885 -9.341 1.00 68.50 139 ASP A C 1
ATOM 1114 O O . ASP A 1 139 ? 10.866 -16.848 -10.028 1.00 68.50 139 ASP A O 1
ATOM 1118 N N . ASN A 1 140 ? 10.502 -14.738 -9.411 1.00 66.25 140 ASN A N 1
ATOM 1119 C CA . ASN A 1 140 ? 9.152 -14.686 -9.992 1.00 66.25 140 ASN A CA 1
ATOM 1120 C C . ASN A 1 140 ? 8.966 -13.628 -11.096 1.00 66.25 140 ASN A C 1
ATOM 1122 O O . ASN A 1 140 ? 7.972 -13.669 -11.828 1.00 66.25 140 ASN A O 1
ATOM 1126 N N . ARG A 1 141 ? 9.922 -12.704 -11.302 1.00 68.12 141 ARG A N 1
ATOM 1127 C CA . ARG A 1 141 ? 9.760 -11.619 -12.287 1.00 68.12 141 ARG A CA 1
ATOM 1128 C C . ARG A 1 141 ? 9.586 -12.125 -13.727 1.00 68.12 141 ARG A C 1
ATOM 1130 O O . ARG A 1 141 ? 9.007 -11.425 -14.548 1.00 68.12 141 ARG A O 1
ATOM 1137 N N . GLY A 1 142 ? 10.034 -13.336 -14.044 1.00 66.38 142 GLY A N 1
ATOM 1138 C CA . GLY A 1 142 ? 9.938 -13.914 -15.390 1.00 66.38 142 GLY A CA 1
ATOM 1139 C C . GLY A 1 142 ? 8.878 -15.001 -15.573 1.00 66.38 142 GLY A C 1
ATOM 1140 O O . GLY A 1 142 ? 8.763 -15.522 -16.678 1.00 66.38 142 GLY A O 1
ATOM 1141 N N . THR A 1 143 ? 8.134 -15.383 -14.527 1.00 72.81 143 THR A N 1
ATOM 1142 C CA . THR A 1 143 ? 7.309 -16.604 -14.562 1.00 72.81 143 THR A CA 1
ATOM 1143 C C . THR A 1 143 ? 5.809 -16.317 -14.701 1.00 72.81 143 THR A C 1
ATOM 1145 O O . THR A 1 143 ? 5.297 -15.275 -14.276 1.00 72.81 143 THR A O 1
ATOM 1148 N N . ASN A 1 144 ? 5.088 -17.266 -15.310 1.00 75.00 144 ASN A N 1
ATOM 1149 C CA . ASN A 1 144 ? 3.622 -17.254 -15.428 1.00 75.00 144 ASN A CA 1
ATOM 1150 C C . ASN A 1 144 ? 2.935 -18.064 -14.316 1.00 75.00 144 ASN A C 1
ATOM 1152 O O . ASN A 1 144 ? 1.726 -18.278 -14.379 1.00 75.00 144 ASN A O 1
ATOM 1156 N N . GLU A 1 145 ? 3.678 -18.515 -13.305 1.00 79.81 145 GLU A N 1
ATOM 1157 C CA . GLU A 1 145 ? 3.191 -19.435 -12.263 1.00 79.81 145 GLU A CA 1
ATOM 1158 C C . GLU A 1 145 ? 2.037 -18.846 -11.443 1.00 79.81 145 GLU A C 1
ATOM 1160 O O . GLU A 1 145 ? 1.198 -19.562 -10.910 1.00 79.81 145 GLU A O 1
ATOM 1165 N N . LEU A 1 146 ? 1.957 -17.519 -11.406 1.00 82.56 146 LEU A N 1
ATOM 1166 C CA . LEU A 1 146 ? 0.937 -16.768 -10.694 1.00 82.56 146 LEU A CA 1
ATOM 1167 C C . LEU A 1 146 ? -0.396 -16.651 -11.454 1.00 82.56 146 LEU A C 1
ATOM 1169 O O . LEU A 1 146 ? -1.379 -16.206 -10.874 1.00 82.56 146 LEU A O 1
ATOM 1173 N N . THR A 1 147 ? -0.483 -17.044 -12.727 1.00 83.69 147 THR A N 1
ATOM 1174 C CA . THR A 1 147 ? -1.670 -16.766 -13.568 1.00 83.69 147 THR A CA 1
ATOM 1175 C C . THR A 1 147 ? -2.961 -17.387 -13.013 1.00 83.69 147 THR A C 1
ATOM 1177 O O . THR A 1 147 ? -4.025 -16.773 -13.084 1.00 83.69 147 THR A O 1
ATOM 1180 N N . ASP A 1 148 ? -2.879 -18.561 -12.383 1.00 87.94 148 ASP A N 1
ATOM 1181 C CA . ASP A 1 148 ? -4.057 -19.323 -11.942 1.00 87.94 148 ASP A CA 1
ATOM 1182 C C . ASP A 1 148 ? -4.552 -18.990 -10.529 1.00 87.94 148 ASP A C 1
ATOM 1184 O O . ASP A 1 148 ? -5.557 -19.551 -10.084 1.00 87.94 148 ASP A O 1
ATOM 1188 N N . TYR A 1 149 ? -3.895 -18.068 -9.827 1.00 93.69 149 TYR A N 1
ATOM 1189 C CA . TYR A 1 149 ? -4.280 -17.663 -8.475 1.00 93.69 149 TYR A CA 1
ATOM 1190 C C . TYR A 1 149 ? -5.541 -16.794 -8.462 1.00 93.69 149 TYR A C 1
ATOM 1192 O O . TYR A 1 149 ? -5.918 -16.189 -9.463 1.00 93.69 149 TYR A O 1
ATOM 1200 N N . ASP A 1 150 ? -6.251 -16.785 -7.343 1.00 95.44 150 ASP A N 1
ATOM 1201 C CA . ASP A 1 150 ? -7.456 -15.974 -7.135 1.00 95.44 150 ASP A CA 1
ATOM 1202 C C . ASP A 1 150 ? -7.105 -14.693 -6.377 1.00 95.44 150 ASP A C 1
ATOM 1204 O O . ASP A 1 150 ? -7.577 -13.608 -6.709 1.00 95.44 150 ASP A O 1
ATOM 1208 N N . VAL A 1 151 ? -6.223 -14.832 -5.384 1.00 96.75 151 VAL A N 1
ATOM 1209 C CA . VAL A 1 151 ? -5.806 -13.756 -4.487 1.00 96.75 151 VAL A CA 1
ATOM 1210 C C . VAL A 1 151 ? -4.289 -13.615 -4.522 1.00 96.75 151 VAL A C 1
ATOM 1212 O O . VAL A 1 151 ? -3.561 -14.602 -4.412 1.00 96.75 151 VAL A O 1
ATOM 1215 N N . TYR A 1 152 ? -3.818 -12.380 -4.642 1.00 95.75 152 TYR A N 1
ATOM 1216 C CA . TYR A 1 152 ? -2.411 -12.018 -4.756 1.00 95.75 152 TYR A CA 1
ATOM 1217 C C . TYR A 1 152 ? -2.089 -11.012 -3.667 1.00 95.75 152 TYR A C 1
ATOM 1219 O O . TYR A 1 152 ? -2.707 -9.957 -3.610 1.00 95.75 152 TYR A O 1
ATOM 1227 N N . ILE A 1 153 ? -1.121 -11.310 -2.811 1.00 95.19 153 ILE A N 1
ATOM 1228 C CA . ILE A 1 153 ? -0.735 -10.431 -1.709 1.00 95.19 153 ILE A CA 1
ATOM 1229 C C . ILE A 1 153 ? 0.727 -10.050 -1.901 1.00 95.19 153 ILE A C 1
ATOM 1231 O O . ILE A 1 153 ? 1.615 -10.892 -1.782 1.00 95.19 153 ILE A O 1
ATOM 1235 N N . ALA A 1 154 ? 0.978 -8.781 -2.201 1.00 93.06 154 ALA A N 1
ATOM 1236 C CA . ALA A 1 154 ? 2.310 -8.200 -2.204 1.00 93.06 154 ALA A CA 1
ATOM 1237 C C . ALA A 1 154 ? 2.553 -7.448 -0.899 1.00 93.06 154 ALA A C 1
ATOM 1239 O O . ALA A 1 154 ? 1.770 -6.577 -0.520 1.00 93.06 154 ALA A O 1
ATOM 1240 N N . VAL A 1 155 ? 3.669 -7.749 -0.240 1.00 91.44 155 VAL A N 1
ATOM 1241 C CA . VAL A 1 155 ? 4.083 -7.073 0.987 1.00 91.44 155 VAL A CA 1
ATOM 1242 C C . VAL A 1 155 ? 5.293 -6.178 0.747 1.00 91.44 155 VAL A C 1
ATOM 1244 O O . VAL A 1 155 ? 6.375 -6.632 0.366 1.00 91.44 155 VAL A O 1
ATOM 1247 N N . GLY A 1 156 ? 5.103 -4.906 1.074 1.00 88.75 156 GLY A N 1
ATOM 1248 C CA . GLY A 1 156 ? 6.079 -3.834 1.089 1.00 88.75 156 GLY A CA 1
ATOM 1249 C C . GLY A 1 156 ? 6.197 -3.066 -0.218 1.00 88.75 156 GLY A C 1
ATOM 1250 O O . GLY A 1 156 ? 5.298 -3.073 -1.056 1.00 88.75 156 GLY A O 1
ATOM 1251 N N . ASN A 1 157 ? 7.326 -2.374 -0.379 1.00 86.56 157 ASN A N 1
ATOM 1252 C CA . ASN A 1 157 ? 7.638 -1.623 -1.588 1.00 86.56 157 ASN A CA 1
ATOM 1253 C C . ASN A 1 157 ? 8.749 -2.324 -2.383 1.00 86.56 157 ASN A C 1
ATOM 1255 O O . ASN A 1 157 ? 9.784 -2.646 -1.794 1.00 86.56 157 ASN A O 1
ATOM 1259 N N . PRO A 1 158 ? 8.576 -2.533 -3.704 1.00 86.62 158 PRO A N 1
ATOM 1260 C CA . PRO A 1 158 ? 9.599 -3.103 -4.578 1.00 86.62 158 PRO A CA 1
ATOM 1261 C C . PRO A 1 158 ? 10.704 -2.075 -4.842 1.00 86.62 158 PRO A C 1
ATOM 1263 O O . PRO A 1 158 ? 10.818 -1.495 -5.916 1.00 86.62 158 PRO A O 1
ATOM 1266 N N . SER A 1 159 ? 11.505 -1.807 -3.815 1.00 82.62 159 SER A N 1
ATOM 1267 C CA . SER A 1 159 ? 12.596 -0.846 -3.865 1.00 82.62 159 SER A CA 1
ATOM 1268 C C . SER A 1 159 ? 13.897 -1.556 -4.206 1.00 82.62 159 SER A C 1
ATOM 1270 O O . SER A 1 159 ? 14.403 -2.358 -3.420 1.00 82.62 159 SER A O 1
ATOM 1272 N N . ALA A 1 160 ? 14.486 -1.218 -5.350 1.00 80.62 160 ALA A N 1
ATOM 1273 C CA . ALA A 1 160 ? 15.864 -1.595 -5.629 1.00 80.62 160 ALA A CA 1
ATOM 1274 C C . ALA A 1 160 ? 16.839 -0.868 -4.679 1.00 80.62 160 ALA A C 1
ATOM 1276 O O . ALA A 1 160 ? 16.476 0.046 -3.932 1.00 80.62 160 ALA A O 1
ATOM 1277 N N . ASN A 1 161 ? 18.103 -1.290 -4.695 1.00 85.69 161 ASN A N 1
ATOM 1278 C CA . ASN A 1 161 ? 19.149 -0.647 -3.909 1.00 85.69 161 ASN A CA 1
ATOM 1279 C C . ASN A 1 161 ? 19.338 0.813 -4.365 1.00 85.69 161 ASN A C 1
ATOM 1281 O O . ASN A 1 161 ? 19.757 1.060 -5.495 1.00 85.69 161 ASN A O 1
ATOM 1285 N N . PHE A 1 162 ? 19.087 1.781 -3.478 1.00 88.69 162 PHE A N 1
ATOM 1286 C CA . PHE A 1 162 ? 19.167 3.208 -3.818 1.00 88.69 162 PHE A CA 1
ATOM 1287 C C . PHE A 1 162 ? 20.561 3.667 -4.249 1.00 88.69 162 PHE A C 1
ATOM 1289 O O . PHE A 1 162 ? 20.665 4.575 -5.067 1.00 88.69 162 PHE A O 1
ATOM 1296 N N . GLY A 1 163 ? 21.633 3.041 -3.756 1.00 88.69 163 GLY A N 1
ATOM 1297 C CA . GLY A 1 163 ? 22.992 3.318 -4.225 1.00 88.69 163 GLY A CA 1
ATOM 1298 C C . GLY A 1 163 ? 23.187 2.898 -5.683 1.00 88.69 163 GLY A C 1
ATOM 1299 O O . GLY A 1 163 ? 23.727 3.666 -6.478 1.00 88.69 163 GLY A O 1
ATOM 1300 N N . ALA A 1 164 ? 22.675 1.722 -6.055 1.00 88.94 164 ALA A N 1
ATOM 1301 C CA . ALA A 1 164 ? 22.682 1.259 -7.440 1.00 88.94 164 ALA A CA 1
ATOM 1302 C C . ALA A 1 164 ? 21.826 2.163 -8.342 1.00 88.94 164 ALA A C 1
ATOM 1304 O O . ALA A 1 164 ? 22.293 2.584 -9.399 1.00 88.94 164 ALA A O 1
ATOM 1305 N N . MET A 1 165 ? 20.627 2.542 -7.889 1.00 90.38 165 MET A N 1
ATOM 1306 C CA . MET A 1 165 ? 19.757 3.473 -8.617 1.00 90.38 165 MET A CA 1
ATOM 1307 C C . MET A 1 165 ? 20.389 4.862 -8.766 1.00 90.38 165 MET A C 1
ATOM 1309 O O . MET A 1 165 ? 20.270 5.479 -9.817 1.00 90.38 165 MET A O 1
ATOM 1313 N N . ALA A 1 166 ? 21.096 5.362 -7.746 1.00 91.75 166 ALA A N 1
ATOM 1314 C CA . ALA A 1 166 ? 21.811 6.635 -7.822 1.00 91.75 166 ALA A CA 1
ATOM 1315 C C . ALA A 1 166 ? 22.955 6.579 -8.840 1.00 91.75 166 ALA A C 1
ATOM 1317 O O . ALA A 1 166 ? 23.156 7.537 -9.586 1.00 91.75 166 ALA A O 1
ATOM 1318 N N . ALA A 1 167 ? 23.700 5.470 -8.885 1.00 90.31 167 ALA A N 1
ATOM 1319 C CA . ALA A 1 167 ? 24.757 5.271 -9.871 1.00 90.31 167 ALA A CA 1
ATOM 1320 C C . ALA A 1 167 ? 24.185 5.209 -11.296 1.00 90.31 167 ALA A C 1
ATOM 1322 O O . ALA A 1 167 ? 24.721 5.845 -12.204 1.00 90.31 167 ALA A O 1
ATOM 1323 N N . GLU A 1 168 ? 23.069 4.505 -11.488 1.00 88.00 168 GLU A N 1
ATOM 1324 C CA . GLU A 1 168 ? 22.361 4.447 -12.766 1.00 88.00 168 GLU A CA 1
ATOM 1325 C C . GLU A 1 168 ? 21.846 5.825 -13.192 1.00 88.00 168 GLU A C 1
ATOM 1327 O O . GLU A 1 168 ? 22.182 6.292 -14.278 1.00 88.00 168 GLU A O 1
ATOM 1332 N N . PHE A 1 169 ? 21.126 6.526 -12.316 1.00 89.44 169 PHE A N 1
ATOM 1333 C CA . PHE A 1 169 ? 20.598 7.861 -12.585 1.00 89.44 169 PHE A CA 1
ATOM 1334 C C . PHE A 1 169 ? 21.704 8.855 -12.958 1.00 89.44 169 PHE A C 1
ATOM 1336 O O . PHE A 1 169 ? 21.582 9.569 -13.955 1.00 89.44 169 PHE A O 1
ATOM 1343 N N . ARG A 1 170 ? 22.813 8.867 -12.204 1.00 89.69 170 ARG A N 1
ATOM 1344 C CA . ARG A 1 170 ? 24.000 9.681 -12.519 1.00 89.69 170 ARG A CA 1
ATOM 1345 C C . ARG A 1 170 ? 24.563 9.339 -13.893 1.00 89.69 170 ARG A C 1
ATOM 1347 O O . ARG A 1 170 ? 24.918 10.241 -14.639 1.00 89.69 170 ARG A O 1
ATOM 1354 N N . THR A 1 171 ? 24.612 8.055 -14.243 1.00 86.00 171 THR A N 1
ATOM 1355 C CA . THR A 1 171 ? 25.114 7.614 -15.553 1.00 86.00 171 THR A CA 1
ATOM 1356 C C . THR A 1 171 ? 24.196 8.053 -16.694 1.00 86.00 171 THR A C 1
ATOM 1358 O O . THR A 1 171 ? 24.680 8.444 -17.749 1.00 86.00 171 THR A O 1
ATOM 1361 N N . LEU A 1 172 ? 22.877 8.010 -16.486 1.00 83.25 172 LEU A N 1
ATOM 1362 C CA . LEU A 1 172 ? 21.881 8.344 -17.507 1.00 83.25 172 LEU A CA 1
ATOM 1363 C C . LEU A 1 172 ? 21.680 9.851 -17.703 1.00 83.25 172 LEU A C 1
ATOM 1365 O O . LEU A 1 172 ? 21.271 10.275 -18.779 1.00 83.25 172 LEU A O 1
ATOM 1369 N N . THR A 1 173 ? 21.908 10.655 -16.665 1.00 85.25 173 THR A N 1
ATOM 1370 C CA . THR A 1 173 ? 21.544 12.083 -16.667 1.00 85.25 173 THR A CA 1
ATOM 1371 C C . THR A 1 173 ? 22.726 13.026 -16.472 1.00 85.25 173 THR A C 1
ATOM 1373 O O . THR A 1 173 ? 22.581 14.225 -16.694 1.00 85.25 173 THR A O 1
ATOM 1376 N N . GLY A 1 174 ? 23.871 12.525 -16.000 1.00 86.38 174 GLY A N 1
ATOM 1377 C CA . GLY A 1 174 ? 24.994 13.345 -15.540 1.00 86.38 174 GLY A CA 1
ATOM 1378 C C . GLY A 1 174 ? 24.724 14.110 -14.236 1.00 86.38 174 GLY A C 1
ATOM 1379 O O . GLY A 1 174 ? 25.610 14.804 -13.742 1.00 86.38 174 GLY A O 1
ATOM 1380 N N . LYS A 1 175 ? 23.521 14.002 -13.655 1.00 88.81 175 LYS A N 1
ATOM 1381 C CA . LYS A 1 175 ? 23.114 14.766 -12.470 1.00 88.81 175 LYS A CA 1
ATOM 1382 C C . LYS A 1 175 ? 23.489 14.044 -11.187 1.00 88.81 175 LYS A C 1
ATOM 1384 O O . LYS A 1 175 ? 23.403 12.821 -11.089 1.00 88.81 175 LYS A O 1
ATOM 1389 N N . TYR A 1 176 ? 23.859 14.815 -10.169 1.00 89.50 176 TYR A N 1
ATOM 1390 C CA . TYR A 1 176 ? 24.124 14.284 -8.838 1.00 89.50 176 TYR A CA 1
ATOM 1391 C C . TYR A 1 176 ? 22.850 13.696 -8.211 1.00 89.50 176 TYR A C 1
ATOM 1393 O O . TYR A 1 176 ? 21.778 14.289 -8.270 1.00 89.50 176 TYR A O 1
ATOM 1401 N N . ALA A 1 177 ? 22.995 12.540 -7.565 1.00 90.88 177 ALA A N 1
ATOM 1402 C CA . ALA A 1 177 ? 21.924 11.850 -6.850 1.00 90.88 177 ALA A CA 1
ATOM 1403 C C . ALA A 1 177 ? 22.401 11.451 -5.455 1.00 90.88 177 ALA A C 1
ATOM 1405 O O . ALA A 1 177 ? 23.392 10.724 -5.345 1.00 90.88 177 ALA A O 1
ATOM 1406 N N . ASN A 1 178 ? 21.719 11.906 -4.403 1.00 90.62 178 ASN A N 1
ATOM 1407 C CA . ASN A 1 178 ? 22.001 11.486 -3.032 1.00 90.62 178 ASN A CA 1
ATOM 1408 C C . ASN A 1 178 ? 21.081 10.313 -2.639 1.00 90.62 178 ASN A C 1
ATOM 1410 O O . ASN A 1 178 ? 19.892 10.538 -2.418 1.00 90.62 178 ASN A O 1
ATOM 1414 N N . PRO A 1 179 ? 21.594 9.075 -2.517 1.00 90.00 179 PRO A N 1
ATOM 1415 C CA . PRO A 1 179 ? 20.780 7.922 -2.127 1.00 90.00 179 PRO A CA 1
ATOM 1416 C C . PRO A 1 179 ? 20.297 7.966 -0.672 1.00 90.00 179 PRO A C 1
ATOM 1418 O O . PRO A 1 179 ? 19.293 7.334 -0.360 1.00 90.00 179 PRO A O 1
ATOM 1421 N N . ALA A 1 180 ? 20.980 8.696 0.216 1.00 87.62 180 ALA A N 1
ATOM 1422 C CA . ALA A 1 180 ? 20.590 8.808 1.623 1.00 87.62 180 ALA A CA 1
ATOM 1423 C C . ALA A 1 180 ? 19.459 9.823 1.840 1.00 87.62 180 ALA A C 1
ATOM 1425 O O . ALA A 1 180 ? 18.689 9.698 2.788 1.00 87.62 180 ALA A O 1
ATOM 1426 N N . ASN A 1 181 ? 19.355 10.817 0.956 1.00 88.69 181 ASN A N 1
ATOM 1427 C CA . ASN A 1 181 ? 18.281 11.801 0.972 1.00 88.69 181 ASN A CA 1
ATOM 1428 C C . ASN A 1 181 ? 17.841 12.126 -0.464 1.00 88.69 181 ASN A C 1
ATOM 1430 O O . ASN A 1 181 ? 18.283 13.135 -1.025 1.00 88.69 181 ASN A O 1
ATOM 1434 N N . PRO A 1 182 ? 17.029 11.256 -1.092 1.00 88.44 182 PRO A N 1
ATOM 1435 C CA . PRO A 1 182 ? 16.575 11.474 -2.455 1.00 88.44 182 PRO A CA 1
ATOM 1436 C C . PRO A 1 182 ? 15.669 12.702 -2.562 1.00 88.44 182 PRO A C 1
ATOM 1438 O O . PRO A 1 182 ? 14.634 12.790 -1.900 1.00 88.44 182 PRO A O 1
ATOM 1441 N N . THR A 1 183 ? 16.024 13.631 -3.445 1.00 89.56 183 THR A N 1
ATOM 1442 C CA . THR A 1 183 ? 15.258 14.854 -3.724 1.00 89.56 183 THR A CA 1
ATOM 1443 C C . THR A 1 183 ? 15.146 15.099 -5.231 1.00 89.56 183 THR A C 1
ATOM 1445 O O . THR A 1 183 ? 15.866 14.486 -6.025 1.00 89.56 183 THR A O 1
ATOM 1448 N N . GLY A 1 184 ? 14.209 15.969 -5.625 1.00 90.56 184 GLY A N 1
ATOM 1449 C CA . GLY A 1 184 ? 13.992 16.376 -7.018 1.00 90.56 184 GLY A CA 1
ATOM 1450 C C . GLY A 1 184 ? 13.816 15.201 -7.985 1.00 90.56 184 GLY A C 1
ATOM 1451 O O . GLY A 1 184 ? 13.201 14.187 -7.648 1.00 90.56 184 GLY A O 1
ATOM 1452 N N . GLU A 1 185 ? 14.426 15.316 -9.165 1.00 90.44 185 GLU A N 1
ATOM 1453 C CA . GLU A 1 185 ? 14.340 14.323 -10.246 1.00 90.44 185 GLU A CA 1
ATOM 1454 C C . GLU A 1 185 ? 14.779 12.912 -9.830 1.00 90.44 185 GLU A C 1
ATOM 1456 O O . GLU A 1 185 ? 14.256 11.922 -10.340 1.00 90.44 185 GLU A O 1
ATOM 1461 N N . PHE A 1 186 ? 15.722 12.787 -8.889 1.00 91.31 186 PHE A N 1
ATOM 1462 C CA . PHE A 1 186 ? 16.159 11.470 -8.430 1.00 91.31 186 PHE A CA 1
ATOM 1463 C C . PHE A 1 186 ? 15.095 10.783 -7.562 1.00 91.31 186 PHE A C 1
ATOM 1465 O O . PHE A 1 186 ? 14.886 9.574 -7.674 1.00 91.31 186 PHE A O 1
ATOM 1472 N N . LYS A 1 187 ? 14.369 11.546 -6.735 1.00 91.12 187 LYS A N 1
ATOM 1473 C CA . LYS A 1 187 ? 13.225 11.020 -5.977 1.00 91.12 187 LYS A CA 1
ATOM 1474 C C . LYS A 1 187 ? 12.117 10.549 -6.919 1.00 91.12 187 LYS A C 1
ATOM 1476 O O . LYS A 1 187 ? 11.556 9.477 -6.713 1.00 91.12 187 LYS A O 1
ATOM 1481 N N . GLU A 1 188 ? 11.832 11.321 -7.965 1.00 88.94 188 GLU A N 1
ATOM 1482 C CA . GLU A 1 188 ? 10.853 10.950 -8.992 1.00 88.94 188 GLU A CA 1
ATOM 1483 C C . GLU A 1 188 ? 11.276 9.701 -9.766 1.00 88.94 188 GLU A C 1
ATOM 1485 O O . GLU A 1 188 ? 10.445 8.835 -10.032 1.00 88.94 188 GLU A O 1
ATOM 1490 N N . TYR A 1 189 ? 12.568 9.572 -10.083 1.00 89.25 189 TYR A N 1
ATOM 1491 C CA . TYR A 1 189 ? 13.130 8.370 -10.699 1.00 89.25 189 TYR A CA 1
ATOM 1492 C C . TYR A 1 189 ? 12.916 7.130 -9.820 1.00 89.25 189 TYR A C 1
ATOM 1494 O O . TYR A 1 189 ? 12.425 6.109 -10.303 1.00 89.25 189 TYR A O 1
ATOM 1502 N N . ILE A 1 190 ? 13.204 7.233 -8.515 1.00 89.88 190 ILE A N 1
ATOM 1503 C CA . ILE A 1 190 ? 12.950 6.147 -7.560 1.00 89.88 190 ILE A CA 1
ATOM 1504 C C . ILE A 1 190 ? 11.461 5.805 -7.500 1.00 89.88 190 ILE A C 1
ATOM 1506 O O . ILE A 1 190 ? 11.096 4.635 -7.604 1.00 89.88 190 ILE A O 1
ATOM 1510 N N . GLN A 1 191 ? 10.598 6.811 -7.351 1.00 89.12 191 GLN A N 1
ATOM 1511 C CA . GLN A 1 191 ? 9.162 6.582 -7.232 1.00 89.12 191 GLN A CA 1
ATOM 1512 C C . GLN A 1 191 ? 8.583 5.952 -8.499 1.00 89.12 191 GLN A C 1
ATOM 1514 O O . GLN A 1 191 ? 7.748 5.055 -8.410 1.00 89.12 191 GLN A O 1
ATOM 1519 N N . HIS A 1 192 ? 9.040 6.389 -9.674 1.00 87.88 192 HIS A N 1
ATOM 1520 C CA . HIS A 1 192 ? 8.641 5.794 -10.941 1.00 87.88 192 HIS A CA 1
ATOM 1521 C C . HIS A 1 192 ? 9.037 4.319 -11.005 1.00 87.88 192 HIS A C 1
ATOM 1523 O O . HIS A 1 192 ? 8.180 3.497 -11.299 1.00 87.88 192 HIS A O 1
ATOM 1529 N N . SER A 1 193 ? 10.279 3.978 -10.648 1.00 88.56 193 SER A N 1
ATOM 1530 C CA . SER A 1 193 ? 10.728 2.584 -10.598 1.00 88.56 193 SER A CA 1
ATOM 1531 C C . SER A 1 193 ? 9.869 1.737 -9.651 1.00 88.56 193 SER A C 1
ATOM 1533 O O . SER A 1 193 ? 9.386 0.686 -10.057 1.00 88.56 193 SER A O 1
ATOM 1535 N N . ILE A 1 194 ? 9.590 2.214 -8.433 1.00 89.25 194 ILE A N 1
ATOM 1536 C CA . ILE A 1 194 ? 8.730 1.499 -7.473 1.00 89.25 194 ILE A CA 1
ATOM 1537 C C . ILE A 1 194 ? 7.314 1.304 -8.034 1.00 89.25 194 ILE A C 1
ATOM 1539 O O . ILE A 1 194 ? 6.756 0.210 -7.942 1.00 89.25 194 ILE A O 1
ATOM 1543 N N . ASP A 1 195 ? 6.717 2.351 -8.605 1.00 90.38 195 ASP A N 1
ATOM 1544 C CA . ASP A 1 195 ? 5.358 2.285 -9.146 1.00 90.38 195 ASP A CA 1
ATOM 1545 C C . ASP A 1 195 ? 5.283 1.341 -10.354 1.00 90.38 195 ASP A C 1
ATOM 1547 O O . ASP A 1 195 ? 4.363 0.529 -10.424 1.00 90.38 195 ASP A O 1
ATOM 1551 N N . SER A 1 196 ? 6.255 1.394 -11.270 1.00 88.62 196 SER A N 1
ATOM 1552 C CA . SER A 1 196 ? 6.331 0.507 -12.438 1.00 88.62 196 SER A CA 1
ATOM 1553 C C . SER A 1 196 ? 6.361 -0.960 -12.026 1.00 88.62 196 SER A C 1
ATOM 1555 O O . SER A 1 196 ? 5.646 -1.787 -12.585 1.00 88.62 196 SER A O 1
ATOM 1557 N N . GLU A 1 197 ? 7.106 -1.285 -10.977 1.00 90.06 197 GLU A N 1
ATOM 1558 C CA . GLU A 1 197 ? 7.158 -2.641 -10.445 1.00 90.06 197 GLU A CA 1
ATOM 1559 C C . GLU A 1 197 ? 5.845 -3.092 -9.790 1.00 90.06 197 GLU A C 1
ATOM 1561 O O . GLU A 1 197 ? 5.428 -4.242 -9.949 1.00 90.06 197 GLU A O 1
ATOM 1566 N N . LYS A 1 198 ? 5.143 -2.189 -9.095 1.00 91.56 198 LYS A N 1
ATOM 1567 C CA . LYS A 1 198 ? 3.795 -2.473 -8.576 1.00 91.56 198 LYS A CA 1
ATOM 1568 C C . LYS A 1 198 ? 2.795 -2.700 -9.710 1.00 91.56 198 LYS A C 1
ATOM 1570 O O . LYS A 1 198 ? 1.999 -3.631 -9.626 1.00 91.56 198 LYS A O 1
ATOM 1575 N N . LEU A 1 199 ? 2.854 -1.903 -10.779 1.00 92.12 199 LEU A N 1
ATOM 1576 C CA . LEU A 1 199 ? 2.021 -2.096 -11.972 1.00 92.12 199 LEU A CA 1
ATOM 1577 C C . LEU A 1 199 ? 2.303 -3.454 -12.629 1.00 92.12 199 LEU A C 1
ATOM 1579 O O . LEU A 1 199 ? 1.366 -4.179 -12.963 1.00 92.12 199 LEU A O 1
ATOM 1583 N N . GLN A 1 200 ? 3.577 -3.846 -12.744 1.00 89.31 200 GLN A N 1
ATOM 1584 C CA . GLN A 1 200 ? 3.956 -5.172 -13.243 1.00 89.31 200 GLN A CA 1
ATOM 1585 C C . GLN A 1 200 ? 3.398 -6.298 -12.362 1.00 89.31 200 GLN A C 1
ATOM 1587 O O . GLN A 1 200 ? 2.942 -7.311 -12.895 1.00 89.31 200 GLN A O 1
ATOM 1592 N N . PHE A 1 201 ? 3.400 -6.135 -11.034 1.00 91.50 201 PHE A N 1
ATOM 1593 C CA . PHE A 1 201 ? 2.780 -7.093 -10.114 1.00 91.50 201 PHE A CA 1
ATOM 1594 C C . PHE A 1 201 ? 1.263 -7.180 -10.304 1.00 91.50 201 PHE A C 1
ATOM 1596 O O . PHE A 1 201 ? 0.738 -8.278 -10.473 1.00 91.50 201 PHE A O 1
ATOM 1603 N N . VAL A 1 202 ? 0.561 -6.046 -10.364 1.00 93.25 202 VAL A N 1
ATOM 1604 C CA . VAL A 1 202 ? -0.896 -6.005 -10.594 1.00 93.25 202 VAL A CA 1
ATOM 1605 C C . VAL A 1 202 ? -1.280 -6.581 -11.962 1.00 93.25 202 VAL A C 1
ATOM 1607 O O . VAL A 1 202 ? -2.375 -7.111 -12.112 1.00 93.25 202 VAL A O 1
ATOM 1610 N N . GLY A 1 203 ? -0.378 -6.558 -12.948 1.00 90.94 203 GLY A N 1
ATOM 1611 C CA . GLY A 1 203 ? -0.575 -7.213 -14.243 1.00 90.94 203 GLY A CA 1
ATOM 1612 C C . GLY A 1 203 ? -0.424 -8.743 -14.228 1.00 90.94 203 GLY A C 1
ATOM 1613 O O . GLY A 1 203 ? -0.877 -9.408 -15.164 1.00 90.94 203 GLY A O 1
ATOM 1614 N N . ARG A 1 204 ? 0.169 -9.337 -13.179 1.00 88.31 204 ARG A N 1
ATOM 1615 C CA . ARG A 1 204 ? 0.410 -10.795 -13.076 1.00 88.31 204 ARG A CA 1
ATOM 1616 C C . ARG A 1 204 ? -0.826 -11.680 -13.137 1.00 88.31 204 ARG A C 1
ATOM 1618 O O . ARG A 1 204 ? -0.725 -12.732 -13.765 1.00 88.31 204 ARG A O 1
ATOM 1625 N N . PRO A 1 205 ? -1.971 -11.305 -12.546 1.00 91.38 205 PRO A N 1
ATOM 1626 C CA . PRO A 1 205 ? -3.183 -12.103 -12.635 1.00 91.38 205 PRO A CA 1
ATOM 1627 C C . PRO A 1 205 ? -3.704 -12.276 -14.062 1.00 91.38 205 PRO A C 1
ATOM 1629 O O . PRO A 1 205 ? -4.511 -13.172 -14.290 1.00 91.38 205 PRO A O 1
ATOM 1632 N N . ARG A 1 206 ? -3.283 -11.411 -15.006 1.00 90.44 206 ARG A N 1
ATOM 1633 C CA . ARG A 1 206 ? -3.758 -11.377 -16.400 1.00 90.44 206 ARG A CA 1
ATOM 1634 C C . ARG A 1 206 ? -5.281 -11.472 -16.487 1.00 90.44 206 ARG A C 1
ATOM 1636 O O . ARG A 1 206 ? -5.822 -12.273 -17.242 1.00 90.44 206 ARG A O 1
ATOM 1643 N N . ALA A 1 207 ? -5.961 -10.647 -15.691 1.00 92.94 207 ALA A N 1
ATOM 1644 C CA . ALA A 1 207 ? -7.405 -10.722 -15.473 1.00 92.94 207 ALA A CA 1
ATOM 1645 C C . ALA A 1 207 ? -8.227 -10.732 -16.779 1.00 92.94 207 ALA A C 1
ATOM 1647 O O . ALA A 1 207 ? -9.194 -11.484 -16.873 1.00 92.94 207 ALA A O 1
ATOM 1648 N N . HIS A 1 208 ? -7.771 -10.014 -17.814 1.00 91.94 208 HIS A N 1
ATOM 1649 C CA . HIS A 1 208 ? -8.387 -9.983 -19.148 1.00 91.94 208 HIS A CA 1
ATOM 1650 C C . HIS A 1 208 ? -8.425 -11.351 -19.858 1.00 91.94 208 HIS A C 1
ATOM 1652 O O . HIS A 1 208 ? -9.302 -11.586 -20.680 1.00 91.94 208 HIS A O 1
ATOM 1658 N N . LEU A 1 209 ? -7.502 -12.273 -19.549 1.00 91.81 209 LEU A N 1
ATOM 1659 C CA . LEU A 1 209 ? -7.504 -13.640 -20.096 1.00 91.81 209 LEU A CA 1
ATOM 1660 C C . LEU A 1 209 ? -8.457 -14.575 -19.340 1.00 91.81 209 LEU A C 1
ATOM 1662 O O . LEU A 1 209 ? -8.740 -15.675 -19.809 1.00 91.81 209 LEU A O 1
ATOM 1666 N N . GLN A 1 210 ? -8.930 -14.167 -18.161 1.00 90.75 210 GLN A N 1
ATOM 1667 C CA . GLN A 1 210 ? -9.804 -14.962 -17.297 1.00 90.75 210 GLN A CA 1
ATOM 1668 C C . GLN A 1 210 ? -11.012 -14.133 -16.824 1.00 90.75 210 GLN A C 1
ATOM 1670 O O . GLN A 1 210 ? -11.237 -14.032 -15.618 1.00 90.75 210 GLN A O 1
ATOM 1675 N N . PRO A 1 211 ? -11.820 -13.552 -17.734 1.00 91.75 211 PRO A N 1
ATOM 1676 C CA . PRO A 1 211 ? -12.862 -12.574 -17.387 1.00 91.75 211 PRO A CA 1
ATOM 1677 C C . PRO A 1 211 ? -13.952 -13.126 -16.453 1.00 91.75 211 PRO A C 1
ATOM 1679 O O . PRO A 1 211 ? -14.589 -12.382 -15.719 1.00 91.75 211 PRO A O 1
ATOM 1682 N N . HIS A 1 212 ? -14.145 -14.446 -16.436 1.00 90.44 212 HIS A N 1
ATOM 1683 C CA . HIS A 1 212 ? -15.106 -15.141 -15.575 1.00 90.44 212 HIS A CA 1
ATOM 1684 C C . HIS A 1 212 ? -14.587 -15.393 -14.146 1.00 90.44 212 HIS A C 1
ATOM 1686 O O . HIS A 1 212 ? -15.323 -15.906 -13.301 1.00 90.44 212 HIS A O 1
ATOM 1692 N N . LYS A 1 213 ? -13.314 -15.088 -13.872 1.00 91.75 213 LYS A N 1
ATOM 1693 C CA . LYS A 1 213 ? -12.649 -15.357 -12.597 1.00 91.75 213 LYS A CA 1
ATOM 1694 C C . LYS A 1 213 ? -12.309 -14.040 -11.908 1.00 91.75 213 LYS A C 1
ATOM 1696 O O . LYS A 1 213 ? -11.523 -13.260 -12.438 1.00 91.75 213 LYS A O 1
ATOM 1701 N N . GLN A 1 214 ? -12.873 -13.812 -10.723 1.00 94.06 214 GLN A N 1
ATOM 1702 C CA . GLN A 1 214 ? -12.516 -12.659 -9.895 1.00 94.06 214 GLN A CA 1
ATOM 1703 C C . GLN A 1 214 ? -11.055 -12.778 -9.443 1.00 94.06 214 GLN A C 1
ATOM 1705 O O . GLN A 1 214 ? -10.620 -13.848 -9.012 1.00 94.06 214 GLN A O 1
ATOM 1710 N N . LYS A 1 215 ? -10.308 -11.679 -9.550 1.00 96.44 215 LYS A N 1
ATOM 1711 C CA . LYS A 1 215 ? -8.915 -11.557 -9.117 1.00 96.44 215 LYS A CA 1
ATOM 1712 C C . LYS A 1 215 ? -8.816 -10.447 -8.077 1.00 96.44 215 LYS A C 1
ATOM 1714 O O . LYS A 1 215 ? -9.166 -9.305 -8.368 1.00 96.44 215 LYS A O 1
ATOM 1719 N N . ASP A 1 216 ? -8.324 -10.771 -6.888 1.00 97.69 216 ASP A N 1
ATOM 1720 C CA . ASP A 1 216 ? -8.066 -9.800 -5.821 1.00 97.69 216 ASP A CA 1
ATOM 1721 C C . ASP A 1 216 ? -6.556 -9.600 -5.649 1.00 97.69 216 ASP A C 1
ATOM 1723 O O . ASP A 1 216 ? -5.818 -10.554 -5.412 1.00 97.69 216 ASP A O 1
ATOM 1727 N N . VAL A 1 217 ? -6.084 -8.358 -5.739 1.00 97.56 217 VAL A N 1
ATOM 1728 C CA . VAL A 1 217 ? -4.675 -7.998 -5.555 1.00 97.56 217 VAL A CA 1
ATOM 1729 C C . VAL A 1 217 ? -4.533 -7.052 -4.373 1.00 97.56 217 VAL A C 1
ATOM 1731 O O . VAL A 1 217 ? -5.001 -5.926 -4.428 1.00 97.56 217 VAL A O 1
ATOM 1734 N N . TYR A 1 218 ? -3.843 -7.479 -3.325 1.00 97.25 218 TYR A N 1
ATOM 1735 C CA . TYR A 1 218 ? -3.533 -6.687 -2.143 1.00 97.25 218 TYR A CA 1
ATOM 1736 C C . TYR A 1 218 ? -2.104 -6.154 -2.220 1.00 97.25 218 TYR A C 1
ATOM 1738 O O . TYR A 1 218 ? -1.152 -6.928 -2.324 1.00 97.25 218 TYR A O 1
ATOM 1746 N N . LEU A 1 219 ? -1.947 -4.833 -2.140 1.00 95.38 219 LEU A N 1
ATOM 1747 C CA . LEU A 1 219 ? -0.657 -4.154 -2.023 1.00 95.38 219 LEU A CA 1
ATOM 1748 C C . LEU A 1 219 ? -0.520 -3.604 -0.598 1.00 95.38 219 LEU A C 1
ATOM 1750 O O . LEU A 1 219 ? -1.116 -2.577 -0.275 1.00 95.38 219 LEU A O 1
ATOM 1754 N N . LEU A 1 220 ? 0.245 -4.290 0.254 1.00 93.69 220 LEU A N 1
ATOM 1755 C CA . LEU A 1 220 ? 0.454 -3.908 1.654 1.00 93.69 220 LEU A CA 1
ATOM 1756 C C . LEU A 1 220 ? 1.688 -3.025 1.792 1.00 93.69 220 LEU A C 1
ATOM 1758 O O . LEU A 1 220 ? 2.802 -3.455 1.498 1.00 93.69 220 LEU A O 1
ATOM 1762 N N . GLY A 1 221 ? 1.504 -1.826 2.329 1.00 88.69 221 GLY A N 1
ATOM 1763 C CA . GLY A 1 221 ? 2.564 -0.852 2.560 1.00 88.69 221 GLY A CA 1
ATOM 1764 C C . GLY A 1 221 ? 2.206 0.501 1.971 1.00 88.69 221 GLY A C 1
ATOM 1765 O O . GLY A 1 221 ? 1.265 0.631 1.196 1.00 88.69 221 GLY A O 1
ATOM 1766 N N . ASP A 1 222 ? 2.967 1.522 2.334 1.00 82.44 222 ASP A N 1
ATOM 1767 C CA . ASP A 1 222 ? 2.661 2.875 1.886 1.00 82.44 222 ASP A CA 1
ATOM 1768 C C . ASP A 1 222 ? 2.932 3.028 0.382 1.00 82.44 222 ASP A C 1
ATOM 1770 O O . ASP A 1 222 ? 3.952 2.584 -0.162 1.00 82.44 222 ASP A O 1
ATOM 1774 N N . TYR A 1 223 ? 1.995 3.668 -0.310 1.00 81.75 223 TYR A N 1
ATOM 1775 C CA . TYR A 1 223 ? 2.039 3.915 -1.747 1.00 81.75 223 TYR A CA 1
ATOM 1776 C C . TYR A 1 223 ? 1.998 5.410 -2.052 1.00 81.75 223 TYR A C 1
ATOM 1778 O O . TYR A 1 223 ? 1.543 6.224 -1.250 1.00 81.75 223 TYR A O 1
ATOM 1786 N N . SER A 1 224 ? 2.499 5.775 -3.234 1.00 78.94 224 SER A N 1
ATOM 1787 C CA . SER A 1 224 ? 2.402 7.146 -3.719 1.00 78.94 224 SER A CA 1
ATOM 1788 C C . SER A 1 224 ? 0.942 7.510 -3.984 1.00 78.94 224 SER A C 1
ATOM 1790 O O . SER A 1 224 ? 0.137 6.668 -4.387 1.00 78.94 224 SER A O 1
ATOM 1792 N N . GLN A 1 225 ? 0.613 8.790 -3.822 1.00 72.94 225 GLN A N 1
ATOM 1793 C CA . GLN A 1 225 ? -0.722 9.313 -4.130 1.00 72.94 225 GLN A CA 1
ATOM 1794 C C . GLN A 1 225 ? -1.107 9.094 -5.604 1.00 72.94 225 GLN A C 1
ATOM 1796 O O . GLN A 1 225 ? -2.282 8.981 -5.934 1.00 72.94 225 GLN A O 1
ATOM 1801 N N . HIS A 1 226 ? -0.118 8.976 -6.494 1.00 84.69 226 HIS A N 1
ATOM 1802 C CA . HIS A 1 226 ? -0.333 8.778 -7.926 1.00 84.69 226 HIS A CA 1
ATOM 1803 C C . HIS A 1 226 ? -0.500 7.312 -8.341 1.00 84.69 226 HIS A C 1
ATOM 1805 O O . HIS A 1 226 ? -0.838 7.059 -9.498 1.00 84.69 226 HIS A O 1
ATOM 1811 N N . LEU A 1 227 ? -0.262 6.340 -7.451 1.00 88.56 227 LEU A N 1
ATOM 1812 C CA . LEU A 1 227 ? -0.347 4.925 -7.818 1.00 88.56 227 LEU A CA 1
ATOM 1813 C C . LEU A 1 227 ? -1.759 4.543 -8.279 1.00 88.56 227 LEU A C 1
ATOM 1815 O O . LEU A 1 227 ? -1.901 3.849 -9.280 1.00 88.56 227 LEU A O 1
ATOM 1819 N N . GLU A 1 228 ? -2.794 5.029 -7.593 1.00 90.88 228 GLU A N 1
ATOM 1820 C CA . GLU A 1 228 ? -4.189 4.782 -7.976 1.00 90.88 228 GLU A CA 1
ATOM 1821 C C . GLU A 1 228 ? -4.481 5.273 -9.397 1.00 90.88 228 GLU A C 1
ATOM 1823 O O . GLU A 1 228 ? -5.048 4.543 -10.209 1.00 90.88 228 GLU A O 1
ATOM 1828 N N . TYR A 1 229 ? -4.059 6.500 -9.707 1.00 89.75 229 TYR A N 1
ATOM 1829 C CA . TYR A 1 229 ? -4.239 7.083 -11.030 1.00 89.75 229 TYR A CA 1
ATOM 1830 C C . TYR A 1 229 ? -3.562 6.229 -12.108 1.00 89.75 229 TYR A C 1
ATOM 1832 O O . TYR A 1 229 ? -4.188 5.879 -13.105 1.00 89.75 229 TYR A O 1
ATOM 1840 N N . LYS A 1 230 ? -2.314 5.808 -11.869 1.00 90.38 230 LYS A N 1
ATOM 1841 C CA . LYS A 1 230 ? -1.578 4.928 -12.788 1.00 90.38 230 LYS A CA 1
ATOM 1842 C C . LYS A 1 230 ? -2.264 3.575 -12.977 1.00 90.38 230 LYS A C 1
ATOM 1844 O O . LYS A 1 230 ? -2.305 3.070 -14.093 1.00 90.38 230 LYS A O 1
ATOM 1849 N N . LEU A 1 231 ? -2.820 2.997 -11.912 1.00 93.31 231 LEU A N 1
ATOM 1850 C CA . LEU A 1 231 ? -3.573 1.745 -11.993 1.00 93.31 231 LEU A CA 1
ATOM 1851 C C . LEU A 1 231 ? -4.814 1.901 -12.876 1.00 93.31 231 LEU A C 1
ATOM 1853 O O . LEU A 1 231 ? -5.027 1.070 -13.750 1.00 93.31 231 LEU A O 1
ATOM 1857 N N . LYS A 1 232 ? -5.584 2.982 -12.703 1.00 91.44 232 LYS A N 1
ATOM 1858 C CA . LYS A 1 232 ? -6.771 3.269 -13.527 1.00 91.44 232 LYS A CA 1
ATOM 1859 C C . LYS A 1 232 ? -6.427 3.514 -14.997 1.00 91.44 232 LYS A C 1
ATOM 1861 O O . LYS A 1 232 ? -7.172 3.083 -15.867 1.00 91.44 232 LYS A O 1
ATOM 1866 N N . GLN A 1 233 ? -5.301 4.174 -15.276 1.00 88.31 233 GLN A N 1
ATOM 1867 C CA . GLN A 1 233 ? -4.821 4.363 -16.648 1.00 88.31 233 GLN A CA 1
ATOM 1868 C C . GLN A 1 233 ? -4.398 3.043 -17.303 1.00 88.31 233 GLN A C 1
ATOM 1870 O O . GLN A 1 233 ? -4.695 2.811 -18.470 1.00 88.31 233 GLN A O 1
ATOM 1875 N N . GLN A 1 234 ? -3.697 2.186 -16.557 1.00 88.69 234 GLN A N 1
ATOM 1876 C CA . GLN A 1 234 ? -3.130 0.946 -17.087 1.00 88.69 234 GLN A CA 1
ATOM 1877 C C . GLN A 1 234 ? -4.161 -0.187 -17.202 1.00 88.69 234 GLN A C 1
ATOM 1879 O O . GLN A 1 234 ? -4.043 -1.049 -18.073 1.00 88.69 234 GLN A O 1
ATOM 1884 N N . PHE A 1 235 ? -5.148 -0.213 -16.306 1.00 92.50 235 PHE A N 1
ATOM 1885 C CA . PHE A 1 235 ? -6.111 -1.298 -16.155 1.00 92.50 235 PHE A CA 1
ATOM 1886 C C . PHE A 1 235 ? -7.537 -0.743 -16.226 1.00 92.50 235 PHE A C 1
ATOM 1888 O O . PHE A 1 235 ? -8.154 -0.428 -15.210 1.00 92.50 235 PHE A O 1
ATOM 1895 N N . VAL A 1 236 ? -8.072 -0.618 -17.440 1.00 91.69 236 VAL A N 1
ATOM 1896 C CA . VAL A 1 236 ? -9.441 -0.129 -17.672 1.00 91.69 236 VAL A CA 1
ATOM 1897 C C . VAL A 1 236 ? -10.452 -1.048 -16.976 1.00 91.69 236 VAL A C 1
ATOM 1899 O O . VAL A 1 236 ? -10.353 -2.265 -17.085 1.00 91.69 236 VAL A O 1
ATOM 1902 N N . GLY A 1 237 ? -11.412 -0.484 -16.239 1.00 93.12 237 GLY A N 1
ATOM 1903 C CA . GLY A 1 237 ? -12.422 -1.253 -15.489 1.00 93.12 237 GLY A CA 1
ATOM 1904 C C . GLY A 1 237 ? -11.961 -1.782 -14.122 1.00 93.12 237 GLY A C 1
ATOM 1905 O O . GLY A 1 237 ? -12.763 -2.353 -13.383 1.00 93.12 237 GLY A O 1
ATOM 1906 N N . VAL A 1 238 ? -10.695 -1.568 -13.734 1.00 96.12 238 VAL A N 1
ATOM 1907 C CA . VAL A 1 238 ? -10.190 -2.018 -12.428 1.00 96.12 238 VAL A CA 1
ATOM 1908 C C . VAL A 1 238 ? -10.957 -1.376 -11.270 1.00 96.12 238 VAL A C 1
ATOM 1910 O O . VAL A 1 238 ? -11.152 -0.159 -11.215 1.00 96.12 238 VAL A O 1
ATOM 1913 N N . LYS A 1 239 ? -11.338 -2.193 -10.287 1.00 96.69 239 LYS A N 1
ATOM 1914 C CA . LYS A 1 239 ? -11.912 -1.709 -9.026 1.00 96.69 239 LYS A CA 1
ATOM 1915 C C . LYS A 1 239 ? -10.785 -1.463 -8.036 1.00 96.69 239 LYS A C 1
ATOM 1917 O O . LYS A 1 239 ? -10.024 -2.382 -7.749 1.00 96.69 239 LYS A O 1
ATOM 1922 N N . ILE A 1 240 ? -10.675 -0.247 -7.507 1.00 95.00 240 ILE A N 1
ATOM 1923 C CA . ILE A 1 240 ? -9.661 0.088 -6.501 1.00 95.00 240 ILE A CA 1
ATOM 1924 C C . ILE A 1 240 ? -10.342 0.362 -5.170 1.00 95.00 240 ILE A C 1
ATOM 1926 O O . ILE A 1 240 ? -11.237 1.198 -5.092 1.00 95.00 240 ILE A O 1
ATOM 1930 N N . GLU A 1 241 ? -9.883 -0.325 -4.134 1.00 93.06 241 GLU A N 1
ATOM 1931 C CA . GLU A 1 241 ? -10.304 -0.129 -2.753 1.00 93.06 241 GLU A CA 1
ATOM 1932 C C . GLU A 1 241 ? -9.101 0.320 -1.924 1.00 93.06 241 GLU A C 1
ATOM 1934 O O . GLU A 1 241 ? -8.007 -0.236 -2.041 1.00 93.06 241 GLU A O 1
ATOM 1939 N N . LYS A 1 242 ? -9.288 1.356 -1.107 1.00 91.94 242 LYS A N 1
ATOM 1940 C CA . LYS A 1 242 ? -8.272 1.837 -0.169 1.00 91.94 242 LYS A CA 1
ATOM 1941 C C . LYS A 1 242 ? -8.642 1.349 1.215 1.00 91.94 242 LYS A C 1
ATOM 1943 O O . LYS A 1 242 ? -9.735 1.633 1.686 1.00 91.94 242 LYS A O 1
ATOM 1948 N N . LEU A 1 243 ? -7.709 0.661 1.849 1.00 90.88 243 LEU A N 1
ATOM 1949 C CA . LEU A 1 243 ? -7.846 0.146 3.199 1.00 90.88 243 LEU A CA 1
ATOM 1950 C C . LEU A 1 243 ? -6.682 0.664 4.042 1.00 90.88 243 LEU A C 1
ATOM 1952 O O . LEU A 1 243 ? -5.577 0.928 3.554 1.00 90.88 243 LEU A O 1
ATOM 1956 N N . THR A 1 244 ? -6.904 0.782 5.336 1.00 89.44 244 THR A N 1
ATOM 1957 C CA . THR A 1 244 ? -5.843 0.904 6.328 1.00 89.44 244 THR A CA 1
ATO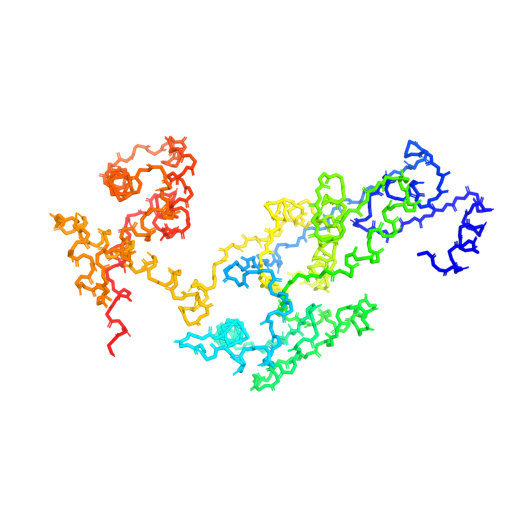M 1958 C C . THR A 1 244 ? -5.592 -0.454 6.975 1.00 89.44 244 THR A C 1
ATOM 1960 O O . THR A 1 244 ? -6.408 -1.373 6.905 1.00 89.44 244 THR A O 1
ATOM 1963 N N . ALA A 1 245 ? -4.454 -0.594 7.652 1.00 90.31 245 ALA A N 1
ATOM 1964 C CA . ALA A 1 245 ? -4.177 -1.772 8.459 1.00 90.31 245 ALA A CA 1
ATOM 1965 C C . ALA A 1 245 ? -5.273 -2.010 9.513 1.00 90.31 245 ALA A C 1
ATOM 1967 O O . ALA A 1 245 ? -5.565 -3.162 9.811 1.00 90.31 245 ALA A O 1
ATOM 1968 N N . PHE A 1 246 ? -5.889 -0.940 10.032 1.00 89.38 246 PHE A N 1
ATOM 1969 C CA . PHE A 1 246 ? -7.001 -1.032 10.977 1.00 89.38 246 PHE A CA 1
ATOM 1970 C C . PHE A 1 246 ? -8.255 -1.626 10.327 1.00 89.38 246 PHE A C 1
ATOM 1972 O O . PHE A 1 246 ? -8.889 -2.478 10.940 1.00 89.38 246 PHE A O 1
ATOM 1979 N N . ASP A 1 247 ? -8.567 -1.224 9.090 1.00 89.12 247 ASP A N 1
ATOM 1980 C CA . ASP A 1 247 ? -9.738 -1.718 8.347 1.00 89.12 247 ASP A CA 1
ATOM 1981 C C . ASP A 1 247 ? -9.623 -3.205 7.991 1.00 89.12 247 ASP A C 1
ATOM 1983 O O . ASP A 1 247 ? -10.637 -3.874 7.820 1.00 89.12 247 ASP A O 1
ATOM 1987 N N . LEU A 1 248 ? -8.397 -3.738 7.893 1.00 90.69 248 LEU A N 1
ATOM 1988 C CA . LEU A 1 248 ? -8.193 -5.186 7.865 1.00 90.69 248 LEU A CA 1
ATOM 1989 C C . LEU A 1 248 ? -8.488 -5.779 9.242 1.00 90.69 248 LEU A C 1
ATOM 1991 O O . LEU A 1 248 ? -9.400 -6.578 9.395 1.00 90.69 248 LEU A O 1
ATOM 1995 N N . THR A 1 249 ? -7.688 -5.399 10.239 1.00 90.19 249 THR A N 1
ATOM 1996 C CA . THR A 1 249 ? -7.873 -5.825 11.625 1.00 90.19 249 THR A CA 1
ATOM 1997 C C . THR A 1 249 ? -7.194 -4.834 12.571 1.00 90.19 249 THR A C 1
ATOM 1999 O O . THR A 1 249 ? -6.043 -4.446 12.330 1.00 90.19 249 THR A O 1
ATOM 2002 N N . PRO A 1 250 ? -7.823 -4.455 13.701 1.00 88.50 250 PRO A N 1
ATOM 2003 C CA . PRO A 1 250 ? -7.197 -3.586 14.694 1.00 88.50 250 PRO A CA 1
ATOM 2004 C C . PRO A 1 250 ? -5.805 -4.068 15.132 1.00 88.50 250 PRO A C 1
ATOM 2006 O O . PRO A 1 250 ? -4.913 -3.253 15.370 1.00 88.50 250 PRO A O 1
ATOM 2009 N N . ASP A 1 251 ? -5.563 -5.380 15.174 1.00 87.12 251 ASP A N 1
ATOM 2010 C CA . ASP A 1 251 ? -4.272 -5.960 15.570 1.00 87.12 251 ASP A CA 1
ATOM 2011 C C . ASP A 1 251 ? -3.141 -5.745 14.557 1.00 87.12 251 ASP A C 1
ATOM 2013 O O . ASP A 1 251 ? -1.960 -5.861 14.898 1.00 87.12 251 ASP A O 1
ATOM 2017 N N . ALA A 1 252 ? -3.479 -5.386 13.321 1.00 87.75 252 ALA A N 1
ATOM 2018 C CA . ALA A 1 252 ? -2.517 -5.007 12.301 1.00 87.75 252 ALA A CA 1
ATOM 2019 C C . ALA A 1 252 ? -2.178 -3.506 12.338 1.00 87.75 252 ALA A C 1
ATOM 2021 O O . ALA A 1 252 ? -1.178 -3.090 11.743 1.00 87.75 252 ALA A O 1
ATOM 2022 N N . ALA A 1 253 ? -2.933 -2.674 13.058 1.00 87.12 253 ALA A N 1
ATOM 2023 C CA . ALA A 1 253 ? -2.695 -1.234 13.175 1.00 87.12 253 ALA A CA 1
ATOM 2024 C C . ALA A 1 253 ? -1.658 -0.876 14.259 1.00 87.12 253 ALA A C 1
ATOM 2026 O O . ALA A 1 253 ? -1.379 -1.661 15.168 1.00 87.12 253 ALA A O 1
ATOM 2027 N N . THR A 1 254 ? -1.044 0.314 14.164 1.00 85.25 254 THR A N 1
ATOM 2028 C CA . THR A 1 254 ? -0.208 0.813 15.272 1.00 85.25 254 THR A CA 1
ATOM 2029 C C . THR A 1 254 ? -1.106 1.087 16.480 1.00 85.25 254 THR A C 1
ATOM 2031 O O . THR A 1 254 ? -2.291 1.385 16.337 1.00 85.25 254 THR A O 1
ATOM 2034 N N . ARG A 1 255 ? -0.547 1.081 17.691 1.00 83.12 255 ARG A N 1
ATOM 2035 C CA . ARG A 1 255 ? -1.216 1.617 18.884 1.00 83.12 255 ARG A CA 1
ATOM 2036 C C . ARG A 1 255 ? -1.695 3.042 18.641 1.00 83.12 255 ARG A C 1
ATOM 2038 O O . ARG A 1 255 ? -2.809 3.384 19.005 1.00 83.12 255 ARG A O 1
ATOM 2045 N N . SER A 1 256 ? -0.856 3.853 18.006 1.00 84.19 256 SER A N 1
ATOM 2046 C CA . SER A 1 256 ? -1.197 5.221 17.634 1.00 84.19 256 SER A CA 1
ATOM 2047 C C . SER A 1 256 ? -2.483 5.301 16.806 1.00 84.19 256 SER A C 1
ATOM 2049 O O . SER A 1 256 ? -3.334 6.135 17.112 1.00 84.19 256 SER A O 1
ATOM 2051 N N . ASP A 1 257 ? -2.615 4.466 15.778 1.00 83.88 257 ASP A N 1
ATOM 2052 C CA . ASP A 1 257 ? -3.749 4.488 14.851 1.00 83.88 257 ASP A CA 1
ATOM 2053 C C . ASP A 1 257 ? -4.987 3.887 15.510 1.00 83.88 257 ASP A C 1
ATOM 2055 O O . ASP A 1 257 ? -6.060 4.473 15.416 1.00 83.88 257 ASP A O 1
ATOM 2059 N N . ARG A 1 258 ? -4.827 2.794 16.274 1.00 86.94 258 ARG A N 1
ATOM 2060 C CA . ARG A 1 258 ? -5.897 2.217 17.102 1.00 86.94 258 ARG A CA 1
ATOM 2061 C C . ARG A 1 258 ? -6.470 3.230 18.085 1.00 86.94 258 ARG A C 1
ATOM 2063 O O . ARG A 1 258 ? -7.679 3.420 18.134 1.00 86.94 258 ARG A O 1
ATOM 2070 N N . ASP A 1 259 ? -5.605 3.899 18.845 1.00 88.25 259 ASP A N 1
ATOM 2071 C CA . ASP A 1 259 ? -6.024 4.902 19.824 1.00 88.25 259 ASP A CA 1
ATOM 2072 C C . ASP A 1 259 ? -6.667 6.105 19.124 1.00 88.25 259 ASP A C 1
ATOM 2074 O O . ASP A 1 259 ? -7.651 6.647 19.618 1.00 88.25 259 ASP A O 1
ATOM 2078 N N . THR A 1 260 ? -6.143 6.510 17.961 1.00 87.38 260 THR A N 1
ATOM 2079 C CA . THR A 1 260 ? -6.739 7.586 17.157 1.00 87.38 260 THR A CA 1
ATOM 2080 C C . THR A 1 260 ? -8.144 7.208 16.707 1.00 87.38 260 THR A C 1
ATOM 2082 O O . THR A 1 260 ? -9.075 7.974 16.942 1.00 87.38 260 THR A O 1
ATOM 2085 N N . ARG A 1 261 ? -8.325 6.011 16.146 1.00 85.44 261 ARG A N 1
ATOM 2086 C CA . ARG A 1 261 ? -9.630 5.522 15.700 1.00 85.44 261 ARG A CA 1
ATOM 2087 C C . ARG A 1 261 ? -10.621 5.421 16.859 1.00 85.44 261 ARG A C 1
ATOM 2089 O O . ARG A 1 261 ? -11.698 6.002 16.781 1.00 85.44 261 ARG A O 1
ATOM 2096 N N . LYS A 1 262 ? -10.202 4.824 17.979 1.00 87.00 262 LYS A N 1
ATOM 2097 C CA . LYS A 1 262 ? -11.006 4.725 19.205 1.00 87.00 262 LYS A CA 1
ATOM 2098 C C . LYS A 1 262 ? -11.419 6.100 19.742 1.00 87.00 262 LYS A C 1
ATOM 2100 O O . LYS A 1 262 ? -12.571 6.287 20.115 1.00 87.00 262 LYS A O 1
ATOM 2105 N N . ALA A 1 263 ? -10.503 7.072 19.782 1.00 88.62 263 ALA A N 1
ATOM 2106 C CA . ALA A 1 263 ? -10.804 8.429 20.248 1.00 88.62 263 ALA A CA 1
ATOM 2107 C C . ALA A 1 263 ? -11.860 9.118 19.373 1.00 88.62 263 ALA A C 1
ATOM 2109 O O . ALA A 1 263 ? -12.739 9.808 19.886 1.00 88.62 263 ALA A O 1
ATOM 2110 N N . ILE A 1 264 ? -11.759 8.930 18.057 1.00 84.88 264 ILE A N 1
ATOM 2111 C CA . ILE A 1 264 ? -12.668 9.503 17.066 1.00 84.88 264 ILE A CA 1
ATOM 2112 C C . ILE A 1 264 ? -14.063 8.868 17.169 1.00 84.88 264 ILE A C 1
ATOM 2114 O O . ILE A 1 264 ? -15.059 9.588 17.239 1.00 84.88 264 ILE A O 1
ATOM 2118 N N . GLU A 1 265 ? -14.138 7.539 17.242 1.00 82.88 265 GLU A N 1
ATOM 2119 C CA . GLU A 1 265 ? -15.397 6.797 17.391 1.00 82.88 265 GLU A CA 1
ATOM 2120 C C . GLU A 1 265 ? -16.114 7.156 18.700 1.00 82.88 265 GLU A C 1
ATOM 2122 O O . GLU A 1 265 ? -17.313 7.442 18.692 1.00 82.88 265 GLU A O 1
ATOM 2127 N N . LEU A 1 266 ? -15.377 7.238 19.815 1.00 87.00 266 LEU A N 1
ATOM 2128 C CA . LEU A 1 266 ? -15.921 7.679 21.102 1.00 87.00 266 LEU A CA 1
ATOM 2129 C C . LEU A 1 266 ? -16.435 9.120 21.051 1.00 87.00 266 LEU A C 1
ATOM 2131 O O . LEU A 1 266 ? -17.548 9.385 21.503 1.00 87.00 266 LEU A O 1
ATOM 2135 N N . ALA A 1 267 ? -15.656 10.042 20.477 1.00 85.81 267 ALA A N 1
ATOM 2136 C CA . ALA A 1 267 ? -16.062 11.437 20.343 1.00 85.81 267 ALA A CA 1
ATOM 2137 C C . ALA A 1 267 ? -17.371 11.569 19.553 1.00 85.81 267 ALA A C 1
ATOM 2139 O O . ALA A 1 267 ? -18.272 12.287 19.982 1.00 85.81 267 ALA A O 1
ATOM 2140 N N . MET A 1 268 ? -17.520 10.838 18.446 1.00 77.25 268 MET A N 1
ATOM 2141 C CA . MET A 1 268 ? -18.772 10.855 17.691 1.00 77.25 268 MET A CA 1
ATOM 2142 C C . MET A 1 268 ? -19.935 10.213 18.433 1.00 77.25 268 MET A C 1
ATOM 2144 O O . MET A 1 268 ? -21.043 10.745 18.384 1.00 77.25 268 MET A O 1
ATOM 2148 N N . ARG A 1 269 ? -19.708 9.085 19.119 1.00 81.75 269 ARG A N 1
ATOM 2149 C CA . ARG A 1 269 ? -20.748 8.451 19.939 1.00 81.75 269 ARG A CA 1
ATOM 2150 C C . ARG A 1 269 ? -21.294 9.456 20.949 1.00 81.75 269 ARG A C 1
ATOM 2152 O O . ARG A 1 269 ? -22.504 9.595 21.085 1.00 81.75 269 ARG A O 1
ATOM 2159 N N . TRP A 1 270 ? -20.408 10.190 21.616 1.00 85.81 270 TRP A N 1
ATOM 2160 C CA . TRP A 1 270 ? -20.782 11.212 22.58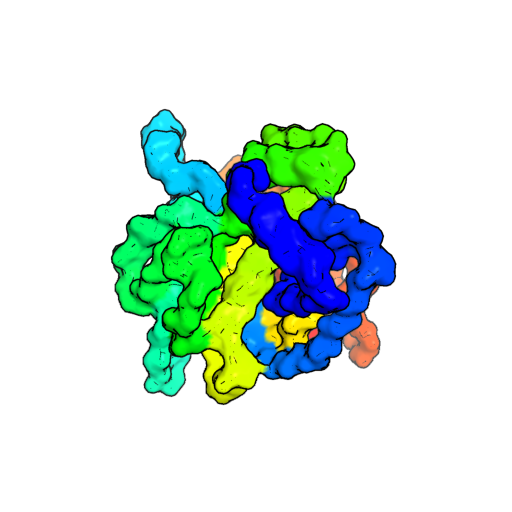8 1.00 85.81 270 TRP A CA 1
ATOM 2161 C C . TRP A 1 270 ? -21.546 12.376 21.944 1.00 85.81 270 TRP A C 1
ATOM 2163 O O . TRP A 1 270 ? -22.613 12.720 22.444 1.00 85.81 270 TRP A O 1
ATOM 2173 N N . GLU A 1 271 ? -21.089 12.914 20.806 1.00 79.56 271 GLU A N 1
ATOM 2174 C CA . GLU A 1 271 ? -21.829 13.958 20.071 1.00 79.56 271 GLU A CA 1
ATOM 2175 C C . GLU A 1 271 ? -23.237 13.493 19.660 1.00 79.56 271 GLU A C 1
ATOM 2177 O O . GLU A 1 271 ? -24.204 14.234 19.829 1.00 79.56 271 GLU A O 1
ATOM 2182 N N . ARG A 1 272 ? -23.393 12.250 19.180 1.00 74.44 272 ARG A N 1
ATOM 2183 C CA . ARG A 1 272 ? -24.707 11.681 18.815 1.00 74.44 272 ARG A CA 1
ATOM 2184 C C . ARG A 1 272 ? -25.639 11.518 20.014 1.00 74.44 272 ARG A C 1
ATOM 2186 O O . ARG A 1 272 ? -26.843 11.695 19.874 1.00 74.44 272 ARG A O 1
ATOM 2193 N N . MET A 1 273 ? -25.092 11.224 21.191 1.00 79.31 273 MET A N 1
ATOM 2194 C CA . MET A 1 273 ? -25.849 11.164 22.447 1.00 79.31 273 MET A CA 1
ATOM 2195 C C . MET A 1 273 ? -26.123 12.556 23.051 1.00 79.31 273 MET A C 1
ATOM 2197 O O . MET A 1 273 ? -26.682 12.646 24.141 1.00 79.31 273 MET A O 1
ATOM 2201 N N . GLY A 1 274 ? -25.703 13.648 22.395 1.00 79.62 274 GLY A N 1
ATOM 2202 C CA . GLY A 1 274 ? -25.792 15.006 22.941 1.00 79.62 274 GLY A CA 1
ATOM 2203 C C . GLY A 1 274 ? -24.868 15.245 24.143 1.00 79.62 274 GLY A C 1
ATOM 2204 O O . GLY A 1 274 ? -25.022 16.228 24.870 1.00 79.62 274 GLY A O 1
ATOM 2205 N N . GLN A 1 275 ? -23.906 14.350 24.374 1.00 84.88 275 GLN A N 1
ATOM 2206 C CA . GLN A 1 275 ? -22.937 14.453 25.452 1.00 84.88 275 GLN A CA 1
ATOM 2207 C C . GLN A 1 275 ? -21.777 15.354 25.027 1.00 84.88 275 GLN A C 1
ATOM 2209 O O . GLN A 1 275 ? -21.188 15.202 23.959 1.00 84.88 275 GLN A O 1
ATOM 2214 N N . LYS A 1 276 ? -21.393 16.280 25.911 1.00 85.94 276 LYS A N 1
ATOM 2215 C CA . LYS A 1 276 ? -20.246 17.159 25.676 1.00 85.94 276 LYS A CA 1
ATOM 2216 C C . LYS A 1 276 ? -18.963 16.337 25.555 1.00 85.94 276 LYS A C 1
ATOM 2218 O O . LYS A 1 276 ? -18.530 15.718 26.527 1.00 85.94 276 LYS A O 1
ATOM 2223 N N . VAL A 1 277 ? -18.301 16.410 24.402 1.00 88.56 277 VAL A N 1
ATOM 2224 C CA . VAL A 1 277 ? -16.979 15.802 24.230 1.00 88.56 277 VAL A CA 1
ATOM 2225 C C . VAL A 1 277 ? -15.944 16.621 24.991 1.00 88.56 277 VAL A C 1
ATOM 2227 O O . VAL A 1 277 ? -15.768 17.823 24.750 1.00 88.56 277 VAL A O 1
ATOM 2230 N N . THR A 1 278 ? -15.238 15.978 25.923 1.00 91.06 278 THR A N 1
ATOM 2231 C CA . THR A 1 278 ? -14.115 16.564 26.668 1.00 91.06 278 THR A CA 1
ATOM 2232 C C . THR A 1 278 ? -12.879 15.673 26.557 1.00 91.06 278 THR A C 1
ATOM 2234 O O . THR A 1 278 ? -12.981 14.449 26.526 1.00 91.06 278 THR A O 1
ATOM 2237 N N . GLN A 1 279 ? -11.683 16.275 26.525 1.00 90.25 279 GLN A N 1
ATOM 2238 C CA . GLN A 1 279 ? -10.431 15.506 26.474 1.00 90.25 279 GLN A CA 1
ATOM 2239 C C . GLN A 1 279 ? -10.243 14.610 27.703 1.00 90.25 279 GLN A C 1
ATOM 2241 O O . GLN A 1 279 ? -9.717 13.510 27.577 1.00 90.25 279 GLN A O 1
ATOM 2246 N N . GLU A 1 280 ? -10.651 15.090 28.879 1.00 92.69 280 GLU A N 1
ATOM 2247 C CA . GLU A 1 280 ? -10.592 14.341 30.139 1.00 92.69 280 GLU A CA 1
ATOM 2248 C C . GLU A 1 280 ? -11.513 13.125 30.097 1.00 92.69 280 GLU A C 1
ATOM 2250 O O . GLU A 1 280 ? -11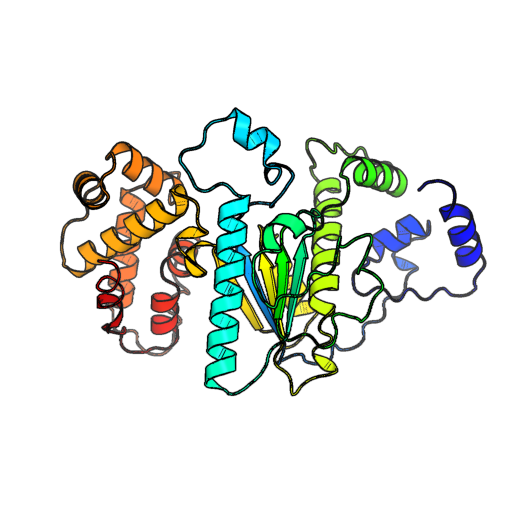.092 12.024 30.443 1.00 92.69 280 GLU A O 1
ATOM 2255 N N . GLY A 1 281 ? -12.733 13.307 29.589 1.00 91.69 281 GLY A N 1
ATOM 2256 C CA . GLY A 1 281 ? -13.696 12.228 29.441 1.00 91.69 281 GLY A CA 1
ATOM 2257 C C . GLY A 1 281 ? -13.224 11.149 28.465 1.00 91.69 281 GLY A C 1
ATOM 2258 O O . GLY A 1 281 ? -13.233 9.966 28.804 1.00 91.69 281 GLY A O 1
ATOM 2259 N N . LEU A 1 282 ? -12.722 11.555 27.292 1.00 92.00 282 LEU A N 1
ATOM 2260 C CA . LEU A 1 282 ? -12.129 10.620 26.331 1.00 92.00 282 LEU A CA 1
ATOM 2261 C C . LEU A 1 282 ? -10.936 9.874 26.941 1.00 92.00 282 LEU A C 1
ATOM 2263 O O . LEU A 1 282 ? -10.807 8.667 26.767 1.00 92.00 282 LEU A O 1
ATOM 2267 N N . ALA A 1 283 ? -10.072 10.572 27.682 1.00 92.88 283 ALA A N 1
ATOM 2268 C CA . ALA A 1 283 ? -8.909 9.962 28.319 1.00 92.88 283 ALA A CA 1
ATOM 2269 C C . ALA A 1 283 ? -9.310 8.887 29.337 1.00 92.88 283 ALA A C 1
ATOM 2271 O O . ALA A 1 283 ? -8.717 7.806 29.344 1.00 92.88 283 ALA A O 1
ATOM 2272 N N . GLN A 1 284 ? -10.339 9.167 30.142 1.00 92.88 284 GLN A N 1
ATOM 2273 C CA . GLN A 1 284 ? -10.883 8.237 31.124 1.00 92.88 284 GLN A CA 1
ATOM 2274 C C . GLN A 1 284 ? -11.465 6.980 30.461 1.00 92.88 284 GLN A C 1
ATOM 2276 O O . GLN A 1 284 ? -11.085 5.876 30.846 1.00 92.88 284 GLN A O 1
ATOM 2281 N N . GLU A 1 285 ? -12.322 7.118 29.442 1.00 91.81 285 GLU A N 1
ATOM 2282 C CA . GLU A 1 285 ? -12.937 5.962 28.757 1.00 91.81 285 GLU A CA 1
ATOM 2283 C C . GLU A 1 285 ? -11.912 5.161 27.933 1.00 91.81 285 GLU A C 1
ATOM 2285 O O . GLU A 1 285 ? -11.996 3.938 27.808 1.00 91.81 285 GLU A O 1
ATOM 2290 N N . MET A 1 286 ? -10.880 5.824 27.407 1.00 89.50 286 MET A N 1
ATOM 2291 C CA . MET A 1 286 ? -9.785 5.153 26.706 1.00 89.50 286 MET A CA 1
ATOM 2292 C C . MET A 1 286 ? -8.763 4.493 27.642 1.00 89.50 286 MET A C 1
ATOM 2294 O O . MET A 1 286 ? -7.971 3.683 27.160 1.00 89.50 286 MET A O 1
ATOM 2298 N N . GLY A 1 287 ? -8.749 4.828 28.937 1.00 90.06 287 GLY A N 1
ATOM 2299 C CA . GLY A 1 287 ? -7.736 4.358 29.888 1.00 90.06 287 GLY A CA 1
ATOM 2300 C C . GLY A 1 287 ? -6.339 4.938 29.623 1.00 90.06 287 GLY A C 1
ATOM 2301 O O . GLY A 1 287 ? -5.336 4.237 29.755 1.00 90.06 287 GLY A O 1
ATOM 2302 N N . CYS A 1 288 ? -6.254 6.201 29.197 1.00 90.62 288 CYS A N 1
ATOM 2303 C CA . CYS A 1 288 ? -4.998 6.869 28.837 1.00 90.62 288 CYS A CA 1
ATOM 2304 C C . CYS A 1 288 ? -4.884 8.268 29.470 1.00 90.62 288 CYS A C 1
ATOM 2306 O O . CYS A 1 288 ? -5.776 8.715 30.185 1.00 90.62 288 CYS A O 1
ATOM 2308 N N . SER A 1 289 ? -3.773 8.978 29.241 1.00 92.38 289 SER A N 1
ATOM 2309 C CA . SER A 1 289 ? -3.624 10.349 29.743 1.00 92.38 289 SER A CA 1
ATOM 2310 C C . SER A 1 289 ? -4.339 11.366 28.847 1.00 92.38 289 SER A C 1
ATOM 2312 O O . SER A 1 289 ? -4.320 11.265 27.620 1.00 92.38 289 SER A O 1
ATOM 2314 N N . GLN A 1 290 ? -4.863 12.442 29.438 1.00 93.81 290 GLN A N 1
ATOM 2315 C CA . GLN A 1 290 ? -5.398 13.587 28.683 1.00 93.81 290 GLN A CA 1
ATOM 2316 C C . GLN A 1 290 ? -4.362 14.175 27.709 1.00 93.81 290 GLN A C 1
ATOM 2318 O O . GLN A 1 290 ? -4.691 14.592 26.598 1.00 93.81 290 GLN A O 1
ATOM 2323 N N . SER A 1 291 ? -3.081 14.166 28.092 1.00 92.56 291 SER A N 1
ATOM 2324 C CA . SER A 1 291 ? -1.982 14.605 27.228 1.00 92.56 291 SER A CA 1
ATOM 2325 C C . SER A 1 291 ? -1.815 13.726 25.983 1.00 92.56 291 SER A C 1
ATOM 2327 O O . SER A 1 291 ? -1.438 14.240 24.930 1.00 92.56 291 SER A O 1
ATOM 2329 N N . TRP A 1 292 ? -2.119 12.427 26.070 1.00 90.69 292 TRP A N 1
ATOM 2330 C CA . TRP A 1 292 ? -2.130 11.519 24.924 1.00 90.69 292 TRP A CA 1
ATOM 2331 C C . TRP A 1 292 ? -3.298 11.821 23.987 1.00 90.69 292 TRP A C 1
ATOM 2333 O O . TRP A 1 292 ? -3.077 11.990 22.791 1.00 90.69 292 TRP A O 1
ATOM 2343 N N . VAL A 1 293 ? -4.503 12.021 24.530 1.00 91.25 293 VAL A N 1
ATOM 2344 C CA . VAL A 1 293 ? -5.675 12.469 23.755 1.00 91.25 293 VAL A CA 1
ATOM 2345 C C . VAL A 1 293 ? -5.372 13.778 23.022 1.00 91.25 293 VAL A C 1
ATOM 2347 O O . VAL A 1 293 ? -5.565 13.883 21.816 1.00 91.25 293 VAL A O 1
ATOM 2350 N N . SER A 1 294 ? -4.788 14.765 23.704 1.00 90.31 294 SER A N 1
ATOM 2351 C CA . SER A 1 294 ? -4.369 16.023 23.072 1.00 90.31 294 SER A CA 1
ATOM 2352 C C . SER A 1 294 ? -3.382 15.805 21.913 1.00 90.31 294 SER A C 1
ATOM 2354 O O . SER A 1 294 ? -3.531 16.417 20.855 1.00 90.31 294 SER A O 1
ATOM 2356 N N . LYS A 1 295 ? -2.412 14.887 22.062 1.00 90.25 295 LYS A N 1
ATOM 2357 C CA . LYS A 1 295 ? -1.489 14.504 20.978 1.00 90.25 295 LYS A CA 1
ATOM 2358 C C . LYS A 1 295 ? -2.206 13.834 19.807 1.00 90.25 295 LYS A C 1
ATOM 2360 O O . LYS A 1 295 ? -1.872 14.147 18.670 1.00 90.25 295 LYS A O 1
ATOM 2365 N N . ILE A 1 296 ? -3.175 12.952 20.065 1.00 89.69 296 ILE A N 1
ATOM 2366 C CA . ILE A 1 296 ? -3.997 12.317 19.024 1.00 89.69 296 ILE A CA 1
ATOM 2367 C C . ILE A 1 296 ? -4.656 13.394 18.161 1.00 89.69 296 ILE A C 1
ATOM 2369 O O . ILE A 1 296 ? -4.412 13.450 16.959 1.00 89.69 296 ILE A O 1
ATOM 2373 N N . PHE A 1 297 ? -5.405 14.306 18.780 1.00 87.62 297 PHE A N 1
ATOM 2374 C CA . PHE A 1 297 ? -6.128 15.345 18.048 1.00 87.62 297 PHE A CA 1
ATOM 2375 C C . PHE A 1 297 ? -5.209 16.368 17.370 1.00 87.62 297 PHE A C 1
ATOM 2377 O O . PHE A 1 297 ? -5.553 16.875 16.309 1.00 87.62 297 PHE A O 1
ATOM 2384 N N . LYS A 1 298 ? -4.020 16.637 17.927 1.00 87.50 298 LYS A N 1
ATOM 2385 C CA . LYS A 1 298 ? -2.989 17.442 17.250 1.00 87.50 298 LYS A CA 1
ATOM 2386 C C . LYS A 1 298 ? -2.405 16.774 16.006 1.00 87.50 298 LYS A C 1
ATOM 2388 O O . LYS A 1 298 ? -1.874 17.468 15.158 1.00 87.50 298 LYS A O 1
ATOM 2393 N N . ARG A 1 299 ? -2.443 15.446 15.882 1.00 83.81 299 ARG A N 1
ATOM 2394 C CA . ARG A 1 299 ? -2.018 14.790 14.632 1.00 83.81 299 ARG A CA 1
ATOM 2395 C C . ARG A 1 299 ? -3.061 14.925 13.535 1.00 83.81 299 ARG A C 1
ATOM 2397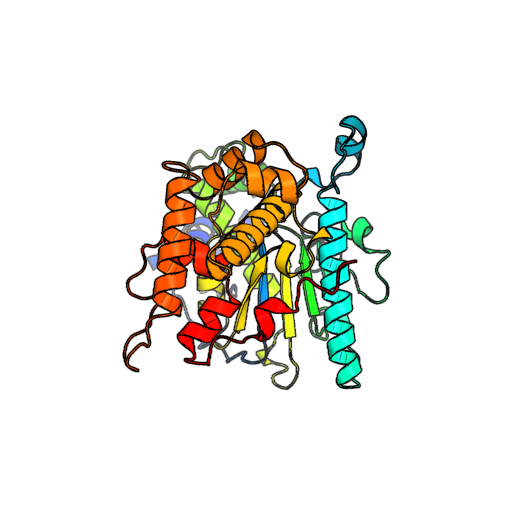 O O . ARG A 1 299 ? -2.686 14.994 12.375 1.00 83.81 299 ARG A O 1
ATOM 2404 N N . LEU A 1 300 ? -4.335 14.955 13.921 1.00 80.12 300 LEU A N 1
ATOM 2405 C CA . LEU A 1 300 ? -5.456 15.137 13.002 1.00 80.12 300 LEU A CA 1
ATOM 2406 C C . LEU A 1 300 ? -5.538 16.581 12.502 1.00 80.12 300 LEU A C 1
ATOM 2408 O O . LEU A 1 300 ? -5.649 16.782 11.306 1.00 80.12 300 LEU A O 1
ATOM 2412 N N . SER A 1 301 ? -5.418 17.557 13.409 1.00 80.75 301 SER A N 1
ATOM 2413 C CA . SER A 1 301 ? -5.288 18.984 13.085 1.00 80.75 301 SER A CA 1
ATOM 2414 C C . SER A 1 301 ? -4.034 19.539 13.779 1.00 80.75 301 SER A C 1
ATOM 2416 O O . SER A 1 301 ? -4.071 19.847 14.978 1.00 80.75 301 SER A O 1
ATOM 2418 N N . PRO A 1 302 ? -2.893 19.644 13.070 1.00 77.19 302 PRO A N 1
ATOM 2419 C CA . PRO A 1 302 ? -1.642 20.176 13.621 1.00 77.19 302 PRO A CA 1
ATOM 2420 C C . PRO A 1 302 ? -1.752 21.601 14.158 1.00 77.19 302 PRO A C 1
ATOM 2422 O O . PRO A 1 302 ? -1.137 21.922 15.178 1.00 77.19 302 PRO A O 1
ATOM 2425 N N . GLU A 1 303 ? -2.545 22.445 13.499 1.00 73.62 303 GLU A N 1
ATOM 2426 C CA . GLU A 1 303 ? -2.619 23.872 13.810 1.00 73.62 303 GLU A CA 1
ATOM 2427 C C . GLU A 1 303 ? -3.572 24.184 14.967 1.00 73.62 303 GLU A C 1
ATOM 2429 O O . GLU A 1 303 ? -3.269 25.041 15.800 1.00 73.62 303 GLU A O 1
ATOM 2434 N N . ARG A 1 304 ? -4.717 23.495 15.060 1.00 76.25 304 ARG A N 1
ATOM 2435 C CA . ARG A 1 304 ? -5.775 23.851 16.027 1.00 76.25 304 ARG A CA 1
ATOM 2436 C C . ARG A 1 304 ? -6.239 22.691 16.903 1.00 76.25 304 ARG A C 1
ATOM 2438 O O . ARG A 1 304 ? -6.903 22.918 17.923 1.00 76.25 304 ARG A O 1
ATOM 2445 N N . GLY A 1 305 ? -5.840 21.466 16.572 1.00 81.56 305 GLY A N 1
ATOM 2446 C CA . GLY A 1 305 ? -6.004 20.274 17.391 1.00 81.56 305 GLY A CA 1
ATOM 2447 C C . GLY A 1 305 ? -7.456 19.998 17.765 1.00 81.56 305 GLY A C 1
ATOM 2448 O O . GLY A 1 305 ? -8.377 20.101 16.961 1.00 81.56 305 GLY A O 1
ATOM 2449 N N . TYR A 1 306 ? -7.667 19.656 19.033 1.00 83.25 306 TYR A N 1
ATOM 2450 C CA . TYR A 1 306 ? -8.941 19.159 19.553 1.00 83.25 306 TYR A CA 1
ATOM 2451 C C . TYR A 1 306 ? -10.168 20.010 19.205 1.00 83.25 306 TYR A C 1
ATOM 2453 O O . TYR A 1 306 ? -11.178 19.473 18.766 1.00 83.25 306 TYR A O 1
ATOM 2461 N N . LYS A 1 307 ? -10.101 21.334 19.393 1.00 81.06 307 LYS A N 1
ATOM 2462 C CA . LYS A 1 307 ? -11.274 22.203 19.200 1.00 81.06 307 LYS A CA 1
ATOM 2463 C C . LYS A 1 307 ? -11.754 22.211 17.753 1.00 81.06 307 LYS A C 1
ATOM 2465 O O . LYS A 1 307 ? -12.953 22.316 17.524 1.00 81.06 307 LYS A O 1
ATOM 2470 N N . GLU A 1 308 ? -10.833 22.148 16.799 1.00 80.19 308 GLU A N 1
ATOM 2471 C CA . GLU A 1 308 ? -11.183 22.116 15.381 1.00 80.19 308 GLU A CA 1
ATOM 2472 C C . GLU A 1 308 ? -11.754 20.764 14.993 1.00 80.19 308 GLU A C 1
ATOM 2474 O O . GLU A 1 308 ? -12.820 20.728 14.395 1.00 80.19 308 GLU A O 1
ATOM 2479 N N . VAL A 1 309 ? -11.136 19.667 15.434 1.00 77.88 309 VAL A N 1
ATOM 2480 C CA . VAL A 1 309 ? -11.641 18.322 15.136 1.00 77.88 309 VAL A CA 1
ATOM 2481 C C . VAL A 1 309 ? -13.049 18.106 15.706 1.00 77.88 309 VAL A C 1
ATOM 2483 O O . VAL A 1 309 ? -13.909 17.577 15.014 1.00 77.88 309 VAL A O 1
ATOM 2486 N N . ILE A 1 310 ? -13.340 18.576 16.925 1.00 81.62 310 ILE A N 1
ATOM 2487 C CA . ILE A 1 310 ? -14.705 18.494 17.474 1.00 81.62 310 ILE A CA 1
ATOM 2488 C C . ILE A 1 310 ? -15.685 19.382 16.699 1.00 81.62 310 ILE A C 1
ATOM 2490 O O . ILE A 1 310 ? -16.776 18.929 16.369 1.00 81.62 310 ILE A O 1
ATOM 2494 N N . LYS A 1 311 ? -15.310 20.619 16.345 1.00 77.56 311 LYS A N 1
ATOM 2495 C CA . LYS A 1 311 ? -16.152 21.472 15.483 1.00 77.56 311 LYS A CA 1
ATOM 2496 C C . LYS A 1 311 ? -16.415 20.831 14.124 1.00 77.56 311 LYS A C 1
ATOM 2498 O O . LYS A 1 311 ? -17.501 20.984 13.573 1.00 77.56 311 LYS A O 1
ATOM 2503 N N . LEU A 1 312 ? -15.424 20.134 13.588 1.00 74.00 312 LEU A N 1
ATOM 2504 C CA . LEU A 1 312 ? -15.497 19.405 12.334 1.00 74.00 312 LEU A CA 1
ATOM 2505 C C . LEU A 1 312 ? -16.463 18.227 12.458 1.00 74.00 312 LEU A C 1
ATOM 2507 O O . LEU A 1 312 ? -17.354 18.105 11.628 1.00 74.00 312 LEU A O 1
ATOM 2511 N N . PHE A 1 313 ? -16.390 17.451 13.542 1.00 74.31 313 PHE A N 1
ATOM 2512 C CA . PHE A 1 313 ? -17.371 16.403 13.839 1.00 74.31 313 PHE A CA 1
ATOM 2513 C C . PHE A 1 313 ? -18.779 16.951 14.033 1.00 74.31 313 PHE A C 1
ATOM 2515 O O . PHE A 1 313 ? -19.717 16.395 13.481 1.00 74.31 313 PHE A O 1
ATOM 2522 N N . GLN A 1 314 ? -18.944 18.070 14.737 1.00 74.62 314 GLN A N 1
ATOM 2523 C CA . GLN A 1 314 ? -20.238 18.741 14.879 1.00 74.62 314 GLN A CA 1
ATOM 2524 C C . GLN A 1 314 ? -20.774 19.228 13.533 1.00 74.62 314 GLN A C 1
ATOM 2526 O O . GLN A 1 314 ? -21.964 19.102 13.258 1.00 74.62 314 GLN A O 1
ATOM 2531 N N . SER A 1 315 ? -19.902 19.761 12.675 1.00 70.19 315 SER A N 1
ATOM 2532 C CA . SER A 1 315 ? -20.269 20.210 11.329 1.00 70.19 315 SER A CA 1
ATOM 2533 C C . SER A 1 315 ? -20.699 19.032 10.462 1.00 70.19 315 SER A C 1
ATOM 2535 O O . SER A 1 315 ? -21.748 19.101 9.835 1.00 70.19 315 SER A O 1
ATOM 2537 N N . LEU A 1 316 ? -19.942 17.934 10.497 1.00 68.44 316 LEU A N 1
ATOM 2538 C CA . LEU A 1 316 ? -20.280 16.677 9.842 1.00 68.44 316 LEU A CA 1
ATOM 2539 C C . LEU A 1 316 ? -21.621 16.137 10.354 1.00 68.44 316 LEU A C 1
ATOM 2541 O O . LEU A 1 316 ? -22.525 15.921 9.561 1.00 68.44 316 LEU A O 1
ATOM 2545 N N . ASN A 1 317 ? -21.810 16.021 11.669 1.00 67.94 317 ASN A N 1
ATOM 2546 C CA . ASN A 1 317 ? -23.063 15.568 12.279 1.00 67.94 317 ASN A CA 1
ATOM 2547 C C . ASN A 1 317 ? -24.255 16.444 11.845 1.00 67.94 317 ASN A C 1
ATOM 2549 O O . ASN A 1 317 ? -25.291 15.932 11.435 1.00 67.94 317 ASN A O 1
ATOM 2553 N N . ASN A 1 318 ? -24.090 17.770 11.837 1.00 67.12 318 ASN A N 1
ATOM 2554 C CA . ASN A 1 318 ? -25.108 18.702 11.345 1.00 67.12 318 ASN A CA 1
ATOM 2555 C C . ASN A 1 318 ? -25.396 18.547 9.844 1.00 67.12 318 ASN A C 1
ATOM 2557 O O . ASN A 1 318 ? -26.535 18.759 9.429 1.00 67.12 318 ASN A O 1
ATOM 2561 N N . LEU A 1 319 ? -24.391 18.205 9.031 1.00 63.47 319 LEU A N 1
ATOM 2562 C CA . LEU A 1 319 ? -24.582 17.881 7.616 1.00 63.47 319 LEU A CA 1
ATOM 2563 C C . LEU A 1 319 ? -25.376 16.580 7.458 1.00 63.47 319 LEU A C 1
ATOM 2565 O O . LEU A 1 319 ? -26.312 16.561 6.670 1.00 63.47 319 LEU A O 1
ATOM 2569 N N . PHE A 1 320 ? -25.079 15.556 8.263 1.00 59.97 320 PHE A N 1
ATOM 2570 C CA . PHE A 1 320 ? -25.796 14.276 8.267 1.00 59.97 320 PHE A CA 1
ATOM 2571 C C . PHE A 1 320 ? -27.267 14.409 8.709 1.00 59.97 320 PHE A C 1
ATOM 2573 O O . PHE A 1 320 ? -28.123 13.691 8.202 1.00 59.97 320 PHE A O 1
ATOM 2580 N N . PHE A 1 321 ? -27.594 15.338 9.617 1.00 58.00 321 PHE A N 1
ATOM 2581 C CA . PHE A 1 321 ? -28.968 15.542 10.109 1.00 58.00 321 PHE A CA 1
ATOM 2582 C C . PHE A 1 321 ? -29.805 16.556 9.312 1.00 58.00 321 PHE A C 1
ATOM 2584 O O . PHE A 1 321 ? -31.017 16.661 9.527 1.00 58.00 321 PHE A O 1
ATOM 2591 N N . ARG A 1 322 ? -29.211 17.319 8.387 1.00 56.19 322 ARG A N 1
ATOM 2592 C CA . ARG A 1 322 ? -29.981 18.172 7.472 1.00 56.19 322 ARG A CA 1
ATOM 2593 C C . ARG A 1 322 ? -30.514 17.307 6.332 1.00 56.19 322 ARG A C 1
ATOM 2595 O O . ARG A 1 322 ? -29.729 16.834 5.523 1.00 56.19 322 ARG A O 1
ATOM 2602 N N . LYS A 1 323 ? -31.841 17.150 6.228 1.00 48.38 323 LYS A N 1
ATOM 2603 C CA . LYS A 1 323 ? -32.491 16.605 5.021 1.00 48.38 323 LYS A CA 1
ATOM 2604 C C . LYS A 1 323 ? -31.998 17.383 3.799 1.00 48.38 323 LYS A C 1
ATOM 2606 O O . LYS A 1 323 ? -32.344 18.554 3.640 1.00 48.38 323 LYS A O 1
ATOM 2611 N N . TRP A 1 324 ? -31.169 16.750 2.977 1.00 53.12 324 TRP A N 1
ATOM 2612 C CA . TRP A 1 324 ? -30.771 17.293 1.688 1.00 53.12 324 TRP A CA 1
ATOM 2613 C C . TRP A 1 324 ? -31.918 17.147 0.692 1.00 53.12 324 TRP A C 1
ATOM 2615 O O . TRP A 1 324 ? -32.638 16.151 0.695 1.00 53.12 324 TRP A O 1
ATOM 2625 N N . ASN A 1 325 ? -32.093 18.161 -0.151 1.00 45.62 325 ASN A N 1
ATOM 2626 C CA . ASN A 1 325 ? -32.890 18.018 -1.362 1.00 45.62 325 ASN A CA 1
ATOM 2627 C C . ASN A 1 325 ? -32.004 17.335 -2.419 1.00 45.62 325 ASN A C 1
ATOM 2629 O O . ASN A 1 325 ? -30.850 17.717 -2.591 1.00 45.62 325 ASN A O 1
ATOM 2633 N N . ASN A 1 326 ? -32.551 16.315 -3.082 1.00 45.78 326 ASN A N 1
ATOM 2634 C CA . ASN A 1 326 ? -31.881 15.307 -3.923 1.00 45.78 326 ASN A CA 1
ATOM 2635 C C . ASN A 1 326 ? -31.150 15.814 -5.197 1.00 45.78 326 ASN A C 1
ATOM 2637 O O . ASN A 1 326 ? -31.418 15.294 -6.278 1.00 45.78 326 ASN A O 1
ATOM 2641 N N . SER A 1 327 ? -30.239 16.791 -5.146 1.00 48.00 327 SER A N 1
ATOM 2642 C CA . SER A 1 327 ? -29.487 17.181 -6.361 1.00 48.00 327 SER A CA 1
ATOM 2643 C C . SER A 1 327 ? -27.989 17.389 -6.216 1.00 48.00 327 SER A C 1
ATOM 2645 O O . SER A 1 327 ? -27.288 17.277 -7.218 1.00 48.00 327 SER A O 1
ATOM 2647 N N . ASP A 1 328 ? -27.484 17.653 -5.017 1.00 57.56 328 ASP A N 1
ATOM 2648 C CA . ASP A 1 328 ? -26.075 17.989 -4.836 1.00 57.56 328 ASP A CA 1
ATOM 2649 C C . ASP A 1 328 ? -25.371 16.812 -4.117 1.00 57.56 328 ASP A C 1
ATOM 2651 O O . ASP A 1 328 ? -26.004 16.090 -3.341 1.00 57.56 328 ASP A O 1
ATOM 2655 N N . ASN A 1 329 ? -24.052 16.641 -4.279 1.00 63.56 329 ASN A N 1
ATOM 2656 C CA . ASN A 1 329 ? -23.275 15.739 -3.420 1.00 63.56 329 ASN A CA 1
ATOM 2657 C C . ASN A 1 329 ? -22.904 16.464 -2.104 1.00 63.56 329 ASN A C 1
ATOM 2659 O O . ASN A 1 329 ? -22.220 17.491 -2.142 1.00 63.56 329 ASN A O 1
ATOM 2663 N N . PRO A 1 330 ? -23.292 15.946 -0.927 1.00 60.56 330 PRO A N 1
ATOM 2664 C CA . PRO A 1 330 ? -23.039 16.590 0.365 1.00 60.56 330 PRO A CA 1
ATOM 2665 C C . PRO A 1 330 ? -21.558 16.693 0.752 1.00 60.56 330 PRO A C 1
ATOM 2667 O O . PRO A 1 330 ? -21.209 17.429 1.679 1.00 60.56 330 PRO A O 1
ATOM 2670 N N . MET A 1 331 ? -20.673 16.035 0.001 1.00 66.94 331 MET A N 1
ATOM 2671 C CA . MET A 1 331 ? -19.225 16.173 0.131 1.00 66.94 331 MET A CA 1
ATOM 2672 C C . MET A 1 331 ? -18.649 17.375 -0.633 1.00 66.94 331 MET A C 1
ATOM 2674 O O . MET A 1 331 ? -17.531 17.786 -0.319 1.00 66.94 331 MET A O 1
ATOM 2678 N N . ASP A 1 332 ? -19.357 17.968 -1.603 1.00 65.56 332 ASP A N 1
ATOM 2679 C CA . ASP A 1 332 ? -18.795 18.956 -2.546 1.00 65.56 332 ASP A CA 1
ATOM 2680 C C . ASP A 1 332 ? -18.489 20.329 -1.914 1.00 65.56 332 ASP A C 1
ATOM 2682 O O . ASP A 1 332 ? -17.658 21.073 -2.431 1.00 65.56 332 ASP A O 1
ATOM 2686 N N . GLY A 1 333 ? -19.070 20.640 -0.749 1.00 62.81 333 GLY A N 1
ATOM 2687 C CA . GLY A 1 333 ? -18.833 21.886 0.000 1.00 62.81 333 GLY A CA 1
ATOM 2688 C C . GLY A 1 333 ? -17.835 21.785 1.162 1.00 62.81 333 GLY A C 1
ATOM 2689 O O . GLY A 1 333 ? -17.622 22.769 1.874 1.00 62.81 333 GLY A O 1
ATOM 2690 N N . LEU A 1 334 ? -17.253 20.607 1.401 1.00 66.44 334 LEU A N 1
ATOM 2691 C CA . LEU A 1 334 ? -16.312 20.380 2.500 1.00 66.44 334 LEU A CA 1
ATOM 2692 C C . LEU A 1 334 ? -14.901 20.862 2.143 1.00 66.44 334 LEU A C 1
ATOM 2694 O O . LEU A 1 334 ? -14.460 20.718 1.004 1.00 66.44 334 LEU A O 1
ATOM 2698 N N . SER A 1 335 ? -14.162 21.382 3.130 1.00 68.75 335 SER A N 1
ATOM 2699 C CA . SER A 1 335 ? -12.720 21.594 2.956 1.00 68.75 335 SER A CA 1
ATOM 2700 C C . SER A 1 335 ? -12.002 20.251 2.798 1.00 68.75 335 SER A C 1
ATOM 2702 O O . SER A 1 335 ? -12.464 19.235 3.324 1.00 68.75 335 SER A O 1
ATOM 2704 N N . ASP A 1 336 ? -10.852 20.242 2.122 1.00 70.19 336 ASP A N 1
ATOM 2705 C CA . ASP A 1 336 ? -10.084 19.014 1.866 1.00 70.19 336 ASP A CA 1
ATOM 2706 C C . ASP A 1 336 ? -9.730 18.252 3.153 1.00 70.19 336 ASP A C 1
ATOM 2708 O O . ASP A 1 336 ? -9.756 17.025 3.177 1.00 70.19 336 ASP A O 1
ATOM 2712 N N . GLU A 1 337 ? -9.463 18.969 4.247 1.00 67.81 337 GLU A N 1
ATOM 2713 C CA . GLU A 1 337 ? -9.189 18.373 5.559 1.00 67.81 337 GLU A CA 1
ATOM 2714 C C . GLU A 1 337 ? -10.426 17.671 6.140 1.00 67.81 337 GLU A C 1
ATOM 2716 O O . GLU A 1 337 ? -10.334 16.542 6.620 1.00 67.81 337 GLU A O 1
ATOM 2721 N N . VAL A 1 338 ? -11.603 18.302 6.051 1.00 66.94 338 VAL A N 1
ATOM 2722 C CA . VAL A 1 338 ? -12.868 17.712 6.521 1.00 66.94 338 VAL A CA 1
ATOM 2723 C C . VAL A 1 338 ? -13.244 16.507 5.675 1.00 66.94 338 VAL A C 1
ATOM 2725 O O . VAL A 1 338 ? -13.622 15.472 6.224 1.00 66.94 338 VAL A O 1
ATOM 2728 N N . ARG A 1 339 ? -13.096 16.628 4.353 1.00 73.19 339 ARG A N 1
ATOM 2729 C CA . ARG A 1 339 ? -13.337 15.543 3.406 1.00 73.19 339 ARG A CA 1
ATOM 2730 C C . ARG A 1 339 ? -12.422 14.357 3.705 1.00 73.19 339 ARG A C 1
ATOM 2732 O O . ARG A 1 339 ? -12.916 13.247 3.872 1.00 73.19 339 ARG A O 1
ATOM 2739 N N . TRP A 1 340 ? -11.124 14.598 3.891 1.00 76.50 340 TRP A N 1
ATOM 2740 C CA . TRP A 1 340 ? -10.160 13.553 4.234 1.00 76.50 340 TRP A CA 1
ATOM 2741 C C . TRP A 1 340 ? -10.484 12.862 5.565 1.00 76.50 340 TRP A C 1
ATOM 2743 O O . TRP A 1 340 ? -10.445 11.632 5.633 1.00 76.50 340 TRP A O 1
ATOM 2753 N N . ILE A 1 341 ? -10.832 13.616 6.617 1.00 71.50 341 ILE A N 1
ATOM 2754 C CA . ILE A 1 341 ? -11.226 13.033 7.911 1.00 71.50 341 ILE A CA 1
ATOM 2755 C C . ILE A 1 341 ? -12.485 12.174 7.747 1.00 71.50 341 ILE A C 1
ATOM 2757 O O . ILE A 1 341 ? -12.525 11.059 8.266 1.00 71.50 341 ILE A O 1
ATOM 2761 N N . ALA A 1 342 ? -13.493 12.667 7.026 1.00 71.31 342 ALA A N 1
ATOM 2762 C CA . ALA A 1 342 ? -14.735 11.938 6.795 1.00 71.31 342 ALA A CA 1
ATOM 2763 C C . ALA A 1 342 ? -14.492 10.631 6.023 1.00 71.31 342 ALA A C 1
ATOM 2765 O O . ALA A 1 342 ? -14.900 9.567 6.480 1.00 71.31 342 ALA A O 1
ATOM 2766 N N . GLU A 1 343 ? -13.758 10.688 4.912 1.00 75.75 343 GLU A N 1
ATOM 2767 C CA . GLU A 1 343 ? -13.438 9.523 4.079 1.00 75.75 343 GLU A CA 1
ATOM 2768 C C . GLU A 1 343 ? -12.547 8.503 4.802 1.00 75.75 343 GLU A C 1
ATOM 2770 O O . GLU A 1 343 ? -12.720 7.299 4.634 1.00 75.75 343 GLU A O 1
ATOM 2775 N N . THR A 1 344 ? -11.606 8.967 5.630 1.00 73.50 344 THR A N 1
ATOM 2776 C CA . THR A 1 344 ? -10.663 8.089 6.342 1.00 73.50 344 THR A CA 1
ATOM 2777 C C . THR A 1 344 ? -11.311 7.431 7.553 1.00 73.50 344 THR A C 1
ATOM 2779 O O . THR A 1 344 ? -11.133 6.237 7.800 1.00 73.50 344 THR A O 1
ATOM 2782 N N . TYR A 1 345 ? -12.040 8.213 8.351 1.00 72.62 345 TYR A N 1
ATOM 2783 C CA . TYR A 1 345 ? -12.535 7.753 9.644 1.00 72.62 345 TYR A CA 1
ATOM 2784 C C . TYR A 1 345 ? -13.990 7.290 9.623 1.00 72.62 345 TYR A C 1
ATOM 2786 O O . TYR A 1 345 ? -14.387 6.521 10.494 1.00 72.62 345 TYR A O 1
ATOM 2794 N N . PHE A 1 346 ? -14.771 7.688 8.619 1.00 70.12 346 PHE A N 1
ATOM 2795 C CA . PHE A 1 346 ? -16.194 7.362 8.519 1.00 70.12 346 PHE A CA 1
ATOM 2796 C C . PHE A 1 346 ? -16.620 6.981 7.092 1.00 70.12 346 PHE A C 1
ATOM 2798 O O . PHE A 1 346 ? -17.615 7.507 6.594 1.00 70.12 346 PHE A O 1
ATOM 2805 N N . PRO A 1 347 ? -15.920 6.045 6.424 1.00 66.81 347 PRO A N 1
ATOM 2806 C CA . PRO A 1 347 ? -16.204 5.710 5.029 1.00 66.81 347 PRO A CA 1
ATOM 2807 C C . PRO A 1 347 ? -17.638 5.205 4.811 1.00 66.81 347 PRO A C 1
ATOM 2809 O O . PRO A 1 347 ? -18.253 5.548 3.808 1.00 66.81 347 PRO A O 1
ATOM 2812 N N . VAL A 1 348 ? -18.199 4.454 5.768 1.00 63.59 348 VAL A N 1
ATOM 2813 C CA . VAL A 1 348 ? -19.598 3.982 5.721 1.00 63.59 348 VAL A CA 1
ATOM 2814 C C . VAL A 1 348 ? -20.567 5.158 5.772 1.00 63.59 348 VAL A C 1
ATOM 2816 O O . VAL A 1 348 ? -21.441 5.278 4.931 1.00 63.59 348 VAL A O 1
ATOM 2819 N N . LEU A 1 349 ? -20.339 6.091 6.695 1.00 64.31 349 LEU A N 1
ATOM 2820 C CA . LEU A 1 349 ? -21.179 7.272 6.861 1.00 64.31 349 LEU A CA 1
ATOM 2821 C C . LEU A 1 349 ? -21.152 8.177 5.619 1.00 64.31 349 LEU A C 1
ATOM 2823 O O . LEU A 1 349 ? -22.172 8.741 5.240 1.00 64.31 349 LEU A O 1
ATOM 2827 N N . VAL A 1 350 ? -19.984 8.306 4.983 1.00 68.81 350 VAL A N 1
ATOM 2828 C CA . VAL A 1 350 ? -19.828 9.004 3.699 1.00 68.81 350 VAL A CA 1
ATOM 2829 C C . VAL A 1 350 ? -20.567 8.261 2.584 1.00 68.81 350 VAL A C 1
ATOM 2831 O O . VAL A 1 350 ? -21.238 8.900 1.782 1.00 68.81 350 VAL A O 1
ATOM 2834 N N . SER A 1 351 ? -20.474 6.930 2.543 1.00 66.19 351 SER A N 1
ATOM 2835 C CA . SER A 1 351 ? -21.180 6.100 1.562 1.00 66.19 351 SER A CA 1
ATOM 2836 C C . SER A 1 351 ? -22.699 6.236 1.686 1.00 66.19 351 SER A C 1
ATOM 2838 O O . SER A 1 351 ? -23.352 6.532 0.690 1.00 66.19 351 SER A O 1
ATOM 2840 N N . ASP A 1 352 ? -23.253 6.086 2.890 1.00 65.19 352 ASP A N 1
ATOM 2841 C CA . ASP A 1 352 ? -24.695 6.207 3.155 1.00 65.19 352 ASP A CA 1
ATOM 2842 C C . ASP A 1 352 ? -25.214 7.591 2.733 1.00 65.19 352 ASP A C 1
ATOM 2844 O O . ASP A 1 352 ? -26.249 7.723 2.082 1.00 65.19 352 ASP A O 1
ATOM 2848 N N . LEU A 1 353 ? -24.432 8.632 3.034 1.00 64.50 353 LEU A N 1
ATOM 2849 C CA . LEU A 1 353 ? -24.737 10.018 2.693 1.00 64.50 353 LEU A CA 1
ATOM 2850 C C . LEU A 1 353 ? -24.712 10.275 1.173 1.00 64.50 353 LEU A C 1
ATOM 2852 O O . LEU A 1 353 ? -25.568 10.998 0.668 1.00 64.50 353 LEU A O 1
ATOM 2856 N N . ILE A 1 354 ? -23.752 9.697 0.441 1.00 66.69 354 ILE A N 1
ATOM 2857 C CA . ILE A 1 354 ? -23.676 9.797 -1.029 1.00 66.69 354 ILE A CA 1
ATOM 2858 C C . ILE A 1 354 ? -24.831 9.033 -1.690 1.00 66.69 354 ILE A C 1
ATOM 2860 O O . ILE A 1 354 ? -25.372 9.493 -2.695 1.00 66.69 354 ILE A O 1
ATOM 2864 N N . ASN A 1 355 ? -25.210 7.882 -1.133 1.00 64.56 355 ASN A N 1
ATOM 2865 C CA . ASN A 1 355 ? -26.248 7.021 -1.697 1.00 64.56 355 ASN A CA 1
ATOM 2866 C C . ASN A 1 355 ? -27.673 7.479 -1.340 1.00 64.56 355 ASN A C 1
ATOM 2868 O O . ASN A 1 355 ? -28.629 7.018 -1.961 1.00 64.56 355 ASN A O 1
ATOM 2872 N N . GLY A 1 356 ? -27.822 8.412 -0.392 1.00 56.34 356 GLY A N 1
ATOM 2873 C CA . GLY A 1 356 ? -29.124 8.897 0.068 1.00 56.34 356 GLY A CA 1
ATOM 2874 C C . GLY A 1 356 ? -29.895 7.869 0.899 1.00 56.34 356 GLY A C 1
ATOM 2875 O O . GLY A 1 356 ? -31.114 7.984 1.030 1.00 56.34 356 GLY A O 1
ATOM 2876 N N . ASP A 1 357 ? -29.195 6.874 1.444 1.00 51.78 357 ASP A N 1
ATOM 2877 C CA . ASP A 1 357 ? -29.775 5.866 2.323 1.00 51.78 357 ASP A CA 1
ATOM 2878 C C . ASP A 1 357 ? -30.090 6.508 3.689 1.00 51.78 357 ASP A C 1
ATOM 2880 O O . ASP A 1 357 ? -29.355 7.377 4.172 1.00 51.78 357 ASP A O 1
ATOM 2884 N N . GLU A 1 358 ? -31.203 6.122 4.330 1.00 49.84 358 GLU A N 1
ATOM 2885 C CA . GLU A 1 358 ? -31.439 6.515 5.724 1.00 49.84 358 GLU A CA 1
ATOM 2886 C C . GLU A 1 358 ? -30.248 6.027 6.551 1.00 49.84 358 GLU A C 1
ATOM 2888 O O . GLU A 1 358 ? -29.970 4.830 6.551 1.00 49.84 358 GLU A O 1
ATOM 2893 N N . LEU A 1 359 ? -29.545 6.965 7.211 1.00 50.00 359 LEU A N 1
ATOM 2894 C CA . LEU A 1 359 ? -28.436 6.712 8.140 1.00 50.00 359 LEU A CA 1
ATOM 2895 C C . LEU A 1 359 ? -28.672 5.391 8.860 1.00 50.00 359 LEU A C 1
ATOM 2897 O O . LEU A 1 359 ? -29.553 5.333 9.721 1.00 50.00 359 LEU A O 1
ATOM 2901 N N . ALA A 1 360 ? -27.908 4.355 8.500 1.00 40.31 360 ALA A N 1
ATOM 2902 C CA . ALA A 1 360 ? -28.102 3.045 9.085 1.00 40.31 360 ALA A CA 1
ATOM 2903 C C . ALA A 1 360 ? -28.001 3.202 10.606 1.00 40.31 360 ALA A C 1
ATOM 2905 O O . ALA A 1 360 ? -26.956 3.570 11.160 1.00 40.31 360 ALA A O 1
ATOM 2906 N N . SER A 1 361 ? -29.114 2.934 11.288 1.00 37.72 361 SER A N 1
ATOM 2907 C CA . SER A 1 361 ? -29.210 2.808 12.746 1.00 37.72 361 SER A CA 1
ATOM 2908 C C . SER A 1 361 ? -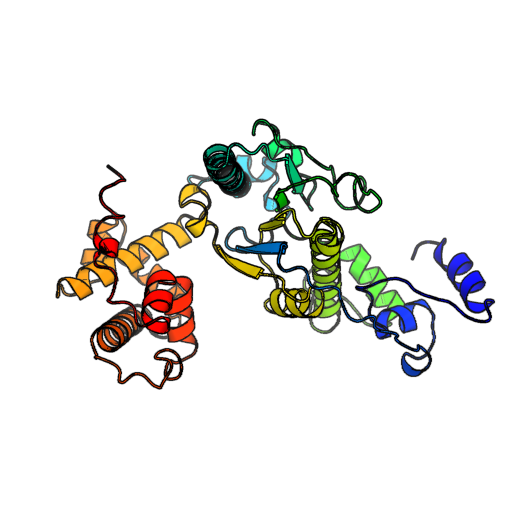28.154 1.856 13.324 1.00 37.72 361 SER A C 1
ATOM 2910 O O . SER A 1 361 ? -27.857 1.890 14.517 1.00 37.72 361 SER A O 1
ATOM 2912 N N . ASP A 1 362 ? -27.546 1.054 12.455 1.00 39.81 362 ASP A N 1
ATOM 2913 C CA . ASP A 1 362 ? -26.706 -0.101 12.728 1.00 39.81 362 ASP A CA 1
ATOM 2914 C C . ASP A 1 362 ? -25.261 0.260 13.116 1.00 39.81 362 ASP A C 1
ATOM 2916 O O . ASP A 1 362 ? -24.525 -0.583 13.627 1.00 39.81 362 ASP A O 1
ATOM 2920 N N . LEU A 1 363 ? -24.849 1.532 13.002 1.00 40.84 363 LEU A N 1
ATOM 2921 C CA . LEU A 1 363 ? -23.569 2.003 13.569 1.00 40.84 363 LEU A CA 1
ATOM 2922 C C . LEU A 1 363 ? -23.518 1.905 15.111 1.00 40.84 363 LEU A C 1
ATOM 2924 O O . LEU A 1 363 ? -22.458 2.113 15.701 1.00 40.84 363 LEU A O 1
ATOM 2928 N N . ILE A 1 364 ? -24.648 1.604 15.762 1.00 36.78 364 ILE A N 1
ATOM 2929 C CA . ILE A 1 364 ? -24.754 1.393 17.210 1.00 36.78 364 ILE A CA 1
ATOM 2930 C C . ILE A 1 364 ? -24.330 -0.034 17.618 1.00 36.78 364 ILE A C 1
ATOM 2932 O O . ILE A 1 364 ? -23.816 -0.203 18.721 1.00 36.78 364 ILE A O 1
ATOM 2936 N N . GLU A 1 365 ? -24.447 -1.049 16.752 1.00 30.59 365 GLU A N 1
ATOM 2937 C CA . GLU A 1 365 ? -24.260 -2.454 17.170 1.00 30.59 365 GLU A CA 1
ATOM 2938 C C . GLU A 1 365 ? -22.818 -2.983 17.084 1.00 30.59 365 GLU A C 1
ATOM 2940 O O . GLU A 1 365 ? -22.480 -3.960 17.751 1.00 30.59 365 GLU A O 1
ATOM 2945 N N . VAL A 1 366 ? -21.912 -2.334 16.344 1.00 30.77 366 VAL A N 1
ATOM 2946 C CA . VAL A 1 366 ? -20.546 -2.872 16.135 1.00 30.77 366 VAL A CA 1
ATOM 2947 C C . VAL A 1 366 ? -19.678 -2.834 17.412 1.00 30.77 366 VAL A C 1
ATOM 2949 O O . VAL A 1 366 ? -18.634 -3.481 17.478 1.00 30.77 366 VAL A O 1
ATOM 2952 N N . VAL A 1 367 ? -20.112 -2.142 18.472 1.00 29.05 367 VAL A N 1
ATOM 2953 C CA . VAL A 1 367 ? -19.346 -2.018 19.729 1.00 29.05 367 VAL A CA 1
ATOM 2954 C C . VAL A 1 367 ? -19.732 -3.065 20.787 1.00 29.05 367 VAL A C 1
ATOM 2956 O O . VAL A 1 367 ? -18.966 -3.271 21.727 1.00 29.05 367 VAL A O 1
ATOM 2959 N N . ASP A 1 368 ? -20.830 -3.810 20.619 1.00 25.67 368 ASP A N 1
ATOM 2960 C CA . ASP A 1 368 ? -21.248 -4.822 21.609 1.00 25.67 368 ASP A CA 1
ATOM 2961 C C . ASP A 1 368 ? -20.642 -6.228 21.393 1.00 25.67 368 ASP A C 1
ATOM 2963 O O . ASP A 1 368 ? -20.908 -7.142 22.170 1.00 25.67 368 ASP A O 1
ATOM 2967 N N . ILE A 1 369 ? -19.758 -6.415 20.401 1.00 26.31 369 ILE A N 1
ATOM 2968 C CA . ILE A 1 369 ? -19.144 -7.730 20.092 1.00 26.31 369 ILE A CA 1
ATOM 2969 C C . ILE A 1 369 ? -17.707 -7.892 20.646 1.00 26.31 369 ILE A C 1
ATOM 2971 O O . ILE A 1 369 ? -17.085 -8.937 20.479 1.00 26.31 369 ILE A O 1
ATOM 2975 N N . ALA A 1 370 ? -17.168 -6.925 21.395 1.00 26.25 370 ALA A N 1
ATOM 2976 C CA . ALA A 1 370 ? -15.823 -7.035 21.986 1.00 26.25 370 ALA A CA 1
ATOM 2977 C C . ALA A 1 370 ? -15.810 -6.964 23.525 1.00 26.25 370 ALA A C 1
ATOM 2979 O O . ALA A 1 370 ? -15.043 -6.191 24.108 1.00 26.25 370 ALA A O 1
ATOM 2980 N N . ARG A 1 371 ? -16.646 -7.778 24.184 1.00 27.55 371 ARG A N 1
ATOM 2981 C CA . ARG A 1 371 ? -16.470 -8.147 25.599 1.00 27.55 371 ARG A CA 1
ATOM 2982 C C . ARG A 1 371 ? -15.918 -9.553 25.746 1.00 27.55 371 ARG A C 1
ATOM 2984 O O . ARG A 1 371 ? -16.462 -10.460 25.081 1.00 27.55 371 ARG A O 1
#

pLDDT: mean 79.82, std 15.78, range [25.44, 97.94]

Secondary structure (DSSP, 8-state):
--SSHHHHHHHHHTSS------SS--HHHHHHHHTS-GGGPPP--PPPPP-TTEEEEEEESSTT--GGG-HHHHHTS--SS--HHHHHHHHHHHHHHHHHHHHHHTT----EEEEETTS-GGGTTTSTT-EE---IIIIITT--TTTT-SEEEEES--PPPHHHHHHHHHHHH-----SSS--HHHHHHHHHHHHHHHHHHHTTT-GGG-TTS-EEEEEES---TTHHHHHHHHSTT-EEEEEEHHHH-GGGS-HHHHHHHHHHHHHHHHHHTTPPP-HHHHHHHHTS-HHHHHHHHHHH-TTTTHHHHHHHHHHHHHHHHS---TTS-TTTTS-HHHHHHHHHH-HHHHHHHHHT----GGGGGGGTT--

Sequence (371 aa):
LTLKDNHVRRALSNSRSVFFKDATARTTDIARVMNIQAKDIVEYWVEPHPVDNLKVHLVSGFGNCGAQRDSKEQRKKGLTEASLPQRLIKGVEEIVANKRAEASKLGKKIKIAVIDFMGQLKNYKHIPGIDYFGYWWVDNRGTNELTDYDVYIAVGNPSANFGAMAAEFRTLTGKYANPANPTGEFKEYIQHSIDSEKLQFVGRPRAHLQPHKQKDVYLLGDYSQHLEYKLKQQFVGVKIEKLTAFDLTPDAATRSDRDTRKAIELAMRWERMGQKVTQEGLAQEMGCSQSWVSKIFKRLSPERGYKEVIKLFQSLNNLFFRKWNNSDNPMDGLSDEVRWIAETYFPVLVSDLINGDELASDLIEVVDIAR